Protein AF-G7I0Y0-F1 (afdb_monomer_lite)

Secondary structure (DSSP, 8-state):
------------PPP----PPP-TTS--HHHHHHHHHHHHHHHHHHHIIIIIEEE-TTS-EEE-HHHHHHH-TTS-HHHHHHHHHHHHS-TTTSSTTS-HHHHHHHHHHTTSTTT--HHHHHHHHHHHHTT-HHHHHHHHHHHHHHHHHTT-S-HHHHHHHHHHHHH-HHHHHHHHHHHHHHHHHH-

Sequence (187 aa):
MSLLSVILVLGIAPPATAKGEPNLSEITAEQAEVYELEEDIADGFETMFTKVVVPNENGVWEVDPEAAAEILPEMSMEELQSAADLLNAEEQSAAQTRSAGAYGRCVAESFLPGFINYSDAVRIGQRLRAKDWKGAANVLTQAWATAAAGNALEYGASQGLREFLKKNPAVFTARIVVYAASCALTT

Radius of gyration: 21.01 Å; chains: 1; bounding box: 42×71×60 Å

Structure (mmCIF, N/CA/C/O backbone):
data_AF-G7I0Y0-F1
#
_entry.id   AF-G7I0Y0-F1
#
loop_
_atom_site.group_PDB
_atom_site.id
_atom_site.type_symbol
_atom_site.label_atom_id
_atom_site.label_alt_id
_atom_site.label_comp_id
_atom_site.label_asym_id
_atom_site.label_entity_id
_atom_site.label_seq_id
_atom_site.pdbx_PDB_ins_code
_atom_site.Cartn_x
_atom_site.Cartn_y
_atom_site.Cartn_z
_atom_site.occupancy
_atom_site.B_iso_or_equiv
_atom_site.auth_seq_id
_atom_site.auth_comp_id
_atom_site.auth_asym_id
_atom_site.auth_atom_id
_atom_site.pdbx_PDB_model_num
ATOM 1 N N . MET A 1 1 ? 6.212 -60.061 -41.470 1.00 42.53 1 MET A N 1
ATOM 2 C CA . MET A 1 1 ? 6.482 -59.952 -40.022 1.00 42.53 1 MET A CA 1
ATOM 3 C C . MET A 1 1 ? 6.794 -58.501 -39.714 1.00 42.53 1 MET A C 1
ATOM 5 O O . MET A 1 1 ? 7.780 -58.007 -40.233 1.00 42.53 1 MET A O 1
ATOM 9 N N . SER A 1 2 ? 5.897 -57.828 -38.994 1.00 35.03 2 SER A N 1
ATOM 10 C CA . SER A 1 2 ? 6.189 -56.874 -37.912 1.00 35.03 2 SER A CA 1
ATOM 11 C C . SER A 1 2 ? 4.906 -56.120 -37.581 1.00 35.03 2 SER A C 1
ATOM 13 O O . SER A 1 2 ? 4.428 -55.295 -38.353 1.00 35.03 2 SER A O 1
ATOM 15 N N . LEU A 1 3 ? 4.340 -56.496 -36.437 1.00 37.19 3 LEU A N 1
ATOM 16 C CA . LEU A 1 3 ? 3.318 -55.765 -35.703 1.00 37.19 3 LEU A CA 1
ATOM 17 C C . LEU A 1 3 ? 3.960 -54.504 -35.123 1.00 37.19 3 LEU A C 1
ATOM 19 O O . LEU A 1 3 ? 4.979 -54.618 -34.448 1.00 37.19 3 LEU A O 1
ATOM 23 N N . LEU A 1 4 ? 3.344 -53.340 -35.312 1.00 35.59 4 LEU A N 1
ATOM 24 C CA . LEU A 1 4 ? 3.560 -52.197 -34.431 1.00 35.59 4 LEU A CA 1
ATOM 25 C C . LEU A 1 4 ? 2.202 -51.612 -34.054 1.00 35.59 4 LEU A C 1
ATOM 27 O O . LEU A 1 4 ? 1.457 -51.088 -34.879 1.00 35.59 4 LEU A O 1
ATOM 31 N N . SER A 1 5 ? 1.891 -51.819 -32.780 1.00 37.69 5 SER A N 1
ATOM 32 C CA . SER A 1 5 ? 0.699 -51.402 -32.068 1.00 37.69 5 SER A CA 1
ATOM 33 C C . SER A 1 5 ? 0.542 -49.884 -32.074 1.00 37.69 5 SER A C 1
ATOM 35 O O . SER A 1 5 ? 1.450 -49.151 -31.688 1.00 37.69 5 SER A O 1
ATOM 37 N N . VAL A 1 6 ? -0.648 -49.426 -32.450 1.00 35.81 6 VAL A N 1
ATOM 38 C CA . VAL A 1 6 ? -1.120 -48.058 -32.226 1.00 35.81 6 VAL A CA 1
ATOM 39 C C . VAL A 1 6 ? -1.560 -47.965 -30.765 1.00 35.81 6 VAL A C 1
ATOM 41 O O . VAL A 1 6 ? -2.583 -48.536 -30.390 1.00 35.81 6 VAL A O 1
ATOM 44 N N . ILE A 1 7 ? -0.779 -47.283 -29.924 1.00 42.09 7 ILE A N 1
ATOM 45 C CA . ILE A 1 7 ? -1.207 -46.911 -28.572 1.00 42.09 7 ILE A CA 1
ATOM 46 C C . ILE A 1 7 ? -1.928 -45.566 -28.665 1.00 42.09 7 ILE A C 1
ATOM 48 O O . ILE A 1 7 ? -1.332 -44.527 -28.939 1.00 42.09 7 ILE A O 1
ATOM 52 N N . LEU A 1 8 ? -3.236 -45.632 -28.442 1.00 34.47 8 LEU A N 1
ATOM 53 C CA . LEU A 1 8 ? -4.141 -44.519 -28.201 1.00 34.47 8 LEU A CA 1
ATOM 54 C C . LEU A 1 8 ? -3.778 -43.883 -26.846 1.00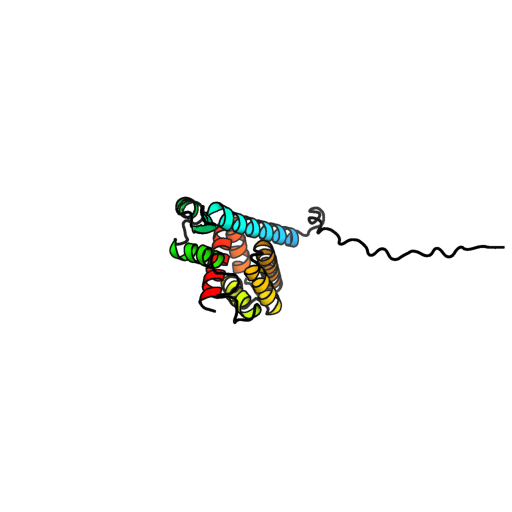 34.47 8 LEU A C 1
ATOM 56 O O . LEU A 1 8 ? -4.124 -44.429 -25.800 1.00 34.47 8 LEU A O 1
ATOM 60 N N . VAL A 1 9 ? -3.065 -42.753 -26.839 1.00 37.31 9 VAL A N 1
ATOM 61 C CA . VAL A 1 9 ? -2.886 -41.957 -25.614 1.00 37.31 9 VAL A CA 1
ATOM 62 C C . VAL A 1 9 ? -4.053 -40.981 -25.521 1.00 37.31 9 VAL A C 1
ATOM 64 O O . VAL A 1 9 ? -4.124 -39.984 -26.235 1.00 37.31 9 VAL A O 1
ATOM 67 N N . LEU A 1 10 ? -5.003 -41.341 -24.660 1.00 36.09 10 LEU A N 1
ATOM 68 C CA . LEU A 1 10 ? -6.083 -40.491 -24.178 1.00 36.09 10 LEU A CA 1
ATOM 69 C C . LEU A 1 10 ? -5.512 -39.175 -23.638 1.00 36.09 10 LEU A C 1
ATOM 71 O O . LEU A 1 10 ? -4.574 -39.174 -22.842 1.00 36.09 10 LEU A O 1
ATOM 75 N N . GLY A 1 11 ? -6.108 -38.064 -24.073 1.00 39.16 11 GLY A N 1
ATOM 76 C CA . GLY A 1 11 ? -5.818 -36.733 -23.566 1.00 39.16 11 GLY A CA 1
ATOM 77 C C . GLY A 1 11 ? -6.084 -36.650 -22.067 1.00 39.16 11 GLY A C 1
ATOM 78 O O . GLY A 1 11 ? -7.230 -36.677 -21.625 1.00 39.16 11 GLY A O 1
ATOM 79 N N . ILE A 1 12 ? -5.006 -36.512 -21.304 1.00 36.66 12 ILE A N 1
ATOM 80 C CA . ILE A 1 12 ? -5.022 -35.988 -19.945 1.00 36.66 12 ILE A CA 1
ATOM 81 C C . ILE A 1 12 ? -4.379 -34.611 -20.067 1.00 36.66 12 ILE A C 1
ATOM 83 O O . ILE A 1 12 ? -3.187 -34.498 -20.351 1.00 36.66 12 ILE A O 1
ATOM 87 N N . ALA A 1 13 ? -5.189 -33.561 -19.937 1.00 32.28 13 ALA A N 1
ATOM 88 C CA . ALA A 1 13 ? -4.673 -32.211 -19.770 1.00 32.28 13 ALA A CA 1
ATOM 89 C C . ALA A 1 13 ? -3.723 -32.211 -18.557 1.00 32.28 13 ALA A C 1
ATOM 91 O O . ALA A 1 13 ? -4.103 -32.758 -17.516 1.00 32.28 13 ALA A O 1
ATOM 92 N N . PRO A 1 14 ? -2.503 -31.654 -18.658 1.00 33.62 14 PRO A N 1
ATOM 93 C CA . PRO A 1 14 ? -1.642 -31.548 -17.493 1.00 33.62 14 PRO A CA 1
ATOM 94 C C . PRO A 1 14 ? -2.367 -30.720 -16.419 1.00 33.62 14 PRO A C 1
ATOM 96 O O . PRO A 1 14 ? -2.948 -29.679 -16.745 1.00 33.62 14 PRO A O 1
ATOM 99 N N . PRO A 1 15 ? -2.391 -31.183 -15.157 1.00 34.97 15 PRO A N 1
ATOM 100 C CA . PRO A 1 15 ? -2.994 -30.427 -14.074 1.00 34.97 15 PRO A CA 1
ATOM 101 C C . PRO A 1 15 ? -2.255 -29.098 -13.927 1.00 34.97 15 PRO A C 1
ATOM 103 O O . PRO A 1 15 ? -1.035 -29.038 -14.091 1.00 34.97 15 PRO A O 1
ATOM 106 N N . ALA A 1 16 ? -3.019 -28.045 -13.631 1.00 40.41 16 ALA A N 1
ATOM 107 C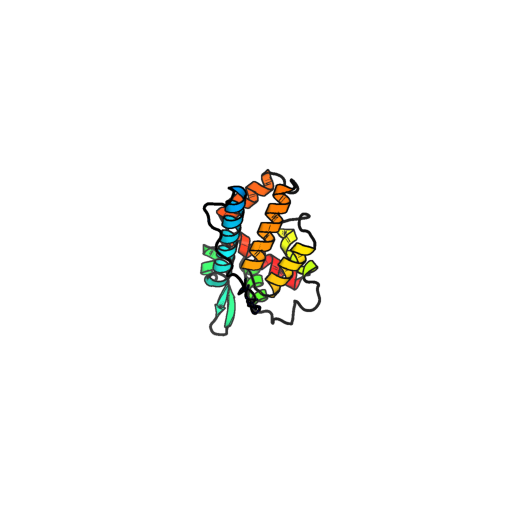 CA . ALA A 1 16 ? -2.515 -26.723 -13.303 1.00 40.41 16 ALA A CA 1
ATOM 108 C C . ALA A 1 16 ? -1.340 -26.852 -12.327 1.00 40.41 16 ALA A C 1
ATOM 110 O O . ALA A 1 16 ? -1.510 -27.278 -11.184 1.00 40.41 16 ALA A O 1
ATOM 111 N N . THR A 1 17 ? -0.138 -26.531 -12.801 1.00 37.69 17 THR A N 1
ATOM 112 C CA . THR A 1 17 ? 1.047 -26.455 -11.960 1.00 37.69 17 THR A CA 1
ATOM 113 C C . THR A 1 17 ? 0.780 -25.420 -10.881 1.00 37.69 17 THR A C 1
ATOM 115 O O . THR A 1 17 ? 0.593 -24.237 -11.178 1.00 37.69 17 THR A O 1
ATOM 118 N N . ALA A 1 18 ? 0.757 -25.889 -9.635 1.00 37.66 18 ALA A N 1
ATOM 119 C CA . ALA A 1 18 ? 1.015 -25.074 -8.466 1.00 37.66 18 ALA A CA 1
ATOM 120 C C . ALA A 1 18 ? 2.187 -24.136 -8.787 1.00 37.66 18 ALA A C 1
ATOM 122 O O . ALA A 1 18 ? 3.213 -24.592 -9.299 1.00 37.66 18 ALA A O 1
ATOM 123 N N . LYS A 1 19 ? 2.006 -22.832 -8.552 1.00 42.00 19 LYS A N 1
ATOM 124 C CA . LYS A 1 19 ? 3.101 -21.860 -8.559 1.00 42.00 19 LYS A CA 1
ATOM 125 C C . LYS A 1 19 ? 4.153 -22.380 -7.581 1.00 42.00 19 LYS A C 1
ATOM 127 O O . LYS A 1 19 ? 3.952 -22.285 -6.376 1.00 42.00 19 LYS A O 1
ATOM 132 N N . GLY A 1 20 ? 5.207 -22.994 -8.109 1.00 38.16 20 GLY A N 1
ATOM 133 C CA . GLY A 1 20 ? 6.379 -23.326 -7.323 1.00 38.16 20 GLY A CA 1
ATOM 134 C C . GLY A 1 20 ? 6.964 -22.025 -6.805 1.00 38.16 20 GLY A C 1
ATOM 135 O O . GLY A 1 20 ? 7.124 -21.075 -7.575 1.00 38.16 20 GLY A O 1
ATOM 136 N N . GLU A 1 21 ? 7.241 -21.980 -5.508 1.00 43.97 21 GLU A N 1
ATOM 137 C CA . GLU A 1 21 ? 8.191 -21.022 -4.960 1.00 43.97 21 GLU A CA 1
ATOM 138 C C . GLU A 1 21 ? 9.449 -21.056 -5.847 1.00 43.97 21 GLU A C 1
ATOM 140 O O . GLU A 1 21 ? 9.909 -22.147 -6.216 1.00 43.97 21 GLU A O 1
ATOM 145 N N . PRO A 1 22 ? 9.955 -19.896 -6.295 1.00 47.34 22 PRO A N 1
ATOM 146 C CA . PRO A 1 22 ? 11.122 -19.851 -7.156 1.00 47.34 22 PRO A CA 1
ATOM 147 C C . PRO A 1 22 ? 12.277 -20.575 -6.466 1.00 47.34 22 PRO A C 1
ATOM 149 O O . PRO A 1 22 ? 12.579 -20.346 -5.296 1.00 47.34 22 PRO A O 1
ATOM 152 N N . ASN A 1 23 ? 12.924 -21.479 -7.199 1.00 46.22 23 ASN A N 1
ATOM 153 C CA . ASN A 1 23 ? 14.111 -22.155 -6.708 1.00 46.22 23 ASN A CA 1
ATOM 154 C C . ASN A 1 23 ? 15.228 -21.109 -6.564 1.00 46.22 23 ASN A C 1
ATOM 156 O O . ASN A 1 23 ? 15.825 -20.691 -7.556 1.00 46.22 23 ASN A O 1
ATOM 160 N N . LEU A 1 24 ? 15.490 -20.685 -5.323 1.00 51.09 24 LEU A N 1
ATOM 161 C CA . LEU A 1 24 ? 16.443 -19.628 -4.956 1.00 51.09 24 LEU A CA 1
ATOM 162 C C . LEU A 1 24 ? 17.874 -19.839 -5.479 1.00 51.09 24 LEU A C 1
ATOM 164 O O . LEU A 1 24 ? 18.679 -18.914 -5.463 1.00 51.09 24 LEU A O 1
ATOM 168 N N . SER A 1 25 ? 18.190 -21.037 -5.973 1.00 50.91 25 SER A N 1
ATOM 169 C CA . SER A 1 25 ? 19.491 -21.380 -6.551 1.00 50.91 25 SER A CA 1
ATOM 170 C C . SER A 1 25 ? 19.697 -20.958 -8.016 1.00 50.91 25 SER A C 1
ATOM 172 O O . SER A 1 25 ? 20.826 -21.049 -8.495 1.00 50.91 25 SER A O 1
ATOM 174 N N . GLU A 1 26 ? 18.665 -20.470 -8.720 1.00 55.38 26 GLU A N 1
ATOM 175 C CA . GLU A 1 26 ? 18.756 -20.082 -10.146 1.00 55.38 26 GLU A CA 1
ATOM 176 C C . GLU A 1 26 ? 18.384 -18.618 -10.448 1.00 55.38 26 GLU A C 1
ATOM 178 O O . GLU A 1 26 ? 18.423 -18.200 -11.607 1.00 55.38 26 GLU A O 1
ATOM 183 N N . ILE A 1 27 ? 18.039 -17.816 -9.438 1.00 55.66 27 ILE A N 1
ATOM 184 C CA . ILE A 1 27 ? 17.640 -16.418 -9.642 1.00 55.66 27 ILE A CA 1
ATOM 185 C C . ILE A 1 27 ? 18.861 -15.501 -9.771 1.00 55.66 27 ILE A C 1
ATOM 187 O O . ILE A 1 27 ? 19.824 -15.607 -9.010 1.00 55.66 27 ILE A O 1
ATOM 191 N N . THR A 1 28 ? 18.828 -14.569 -10.728 1.00 68.19 28 THR A N 1
ATOM 192 C CA . THR A 1 28 ? 19.845 -13.508 -10.795 1.00 68.19 28 THR A CA 1
ATOM 193 C C . THR A 1 28 ? 19.741 -12.608 -9.560 1.00 68.19 28 THR A C 1
ATOM 195 O O . THR A 1 28 ? 18.674 -12.509 -8.956 1.00 68.19 28 THR A O 1
ATOM 198 N N . ALA A 1 29 ? 20.824 -11.913 -9.191 1.00 65.56 29 ALA A N 1
ATOM 199 C CA . ALA A 1 29 ? 20.800 -10.973 -8.064 1.00 65.56 29 ALA A CA 1
ATOM 200 C C . ALA A 1 29 ? 19.666 -9.939 -8.204 1.00 65.56 29 ALA A C 1
ATOM 202 O O . ALA A 1 29 ? 18.958 -9.662 -7.248 1.00 65.56 29 ALA A O 1
ATOM 203 N N . GLU A 1 30 ? 19.422 -9.453 -9.420 1.00 65.25 30 GLU A N 1
ATOM 204 C CA . GLU A 1 30 ? 18.340 -8.510 -9.723 1.00 65.25 30 GLU A CA 1
ATOM 205 C C . GLU A 1 30 ? 16.939 -9.125 -9.544 1.00 65.25 30 GLU A C 1
ATOM 207 O O . GLU A 1 30 ? 16.025 -8.466 -9.060 1.00 65.25 30 GLU A O 1
ATOM 212 N N . GLN A 1 31 ? 16.757 -10.407 -9.877 1.00 65.62 31 GLN A N 1
ATOM 213 C CA . GLN A 1 31 ? 15.485 -11.101 -9.664 1.00 65.62 31 GLN A CA 1
ATOM 214 C C . GLN A 1 31 ? 15.245 -11.418 -8.187 1.00 65.62 31 GLN A C 1
ATOM 216 O O . GLN A 1 31 ? 14.131 -11.230 -7.711 1.00 65.62 31 GLN A O 1
ATOM 221 N N . ALA A 1 32 ? 16.273 -11.868 -7.462 1.00 68.19 32 ALA A N 1
ATOM 222 C CA . ALA A 1 32 ? 16.194 -12.096 -6.020 1.00 68.19 32 ALA A CA 1
ATOM 223 C C . ALA A 1 32 ? 15.791 -10.813 -5.276 1.00 68.19 32 ALA A C 1
ATOM 225 O O . ALA A 1 32 ? 14.931 -10.847 -4.405 1.00 68.19 32 ALA A O 1
ATOM 226 N N . GLU A 1 33 ? 16.326 -9.667 -5.695 1.00 69.38 33 GLU A N 1
ATOM 227 C CA . GLU A 1 33 ? 15.974 -8.361 -5.133 1.00 69.38 33 GLU A CA 1
ATOM 228 C C . GLU A 1 33 ? 14.517 -7.957 -5.387 1.00 69.38 33 GLU A C 1
ATOM 230 O O . GLU A 1 33 ? 13.881 -7.370 -4.514 1.00 69.38 33 GLU A O 1
ATOM 235 N N . VAL A 1 34 ? 13.969 -8.269 -6.565 1.00 69.00 34 VAL A N 1
ATOM 236 C CA . VAL A 1 34 ? 12.545 -8.045 -6.866 1.00 69.00 34 VAL A CA 1
ATOM 237 C C . VAL A 1 34 ? 11.655 -8.941 -6.003 1.00 69.00 34 VAL A C 1
ATOM 239 O O . VAL A 1 34 ? 10.604 -8.485 -5.556 1.00 69.00 34 VAL A O 1
ATOM 242 N N . TYR A 1 35 ? 12.075 -10.182 -5.744 1.00 71.94 35 TYR A N 1
ATOM 243 C CA . TYR A 1 35 ? 11.354 -11.092 -4.852 1.00 71.94 35 TYR A CA 1
ATOM 244 C C . TYR A 1 35 ? 11.368 -10.612 -3.398 1.00 71.94 35 TYR A C 1
ATOM 246 O O . TYR A 1 35 ? 10.301 -10.541 -2.798 1.00 71.94 35 TYR A O 1
ATOM 254 N N . GLU A 1 36 ? 12.526 -10.210 -2.863 1.00 75.88 36 GLU A N 1
ATOM 255 C CA . GLU A 1 36 ? 12.623 -9.621 -1.515 1.00 75.88 36 GLU A CA 1
ATOM 256 C C . GLU A 1 36 ? 11.697 -8.406 -1.377 1.00 75.88 36 GLU A C 1
ATOM 258 O O . GLU A 1 36 ? 10.973 -8.272 -0.397 1.00 75.88 36 GLU A O 1
ATOM 263 N N . LEU A 1 37 ? 11.660 -7.544 -2.397 1.00 74.06 37 LEU A N 1
ATOM 264 C CA . LEU A 1 37 ? 10.815 -6.355 -2.378 1.00 74.06 37 LEU A CA 1
ATOM 265 C C . LEU A 1 37 ? 9.318 -6.686 -2.430 1.00 74.06 37 LEU A C 1
ATOM 267 O O . LEU A 1 37 ? 8.505 -5.988 -1.830 1.00 74.06 37 LEU A O 1
ATOM 271 N N . GLU A 1 38 ? 8.935 -7.729 -3.168 1.00 78.38 38 GLU A N 1
ATOM 272 C CA . GLU A 1 38 ? 7.559 -8.229 -3.171 1.00 78.38 38 GLU A CA 1
ATOM 273 C C . GLU A 1 38 ? 7.157 -8.772 -1.794 1.00 78.38 38 GLU A C 1
ATOM 275 O O . GLU A 1 38 ? 6.044 -8.487 -1.347 1.00 78.38 38 GLU A O 1
ATOM 280 N N . GLU A 1 39 ? 8.041 -9.519 -1.128 1.00 80.75 39 GLU A N 1
ATOM 281 C CA . GLU A 1 39 ? 7.804 -10.045 0.221 1.00 80.75 39 GLU A CA 1
ATOM 282 C C . GLU A 1 39 ? 7.692 -8.924 1.254 1.00 80.75 39 GLU A C 1
ATOM 284 O O . GLU A 1 39 ? 6.679 -8.857 1.944 1.00 80.75 39 GLU A O 1
ATOM 289 N N . ASP A 1 40 ? 8.630 -7.973 1.270 1.00 82.69 40 ASP A N 1
ATOM 290 C CA . ASP A 1 40 ? 8.599 -6.812 2.168 1.00 82.69 40 ASP A CA 1
ATOM 291 C C . ASP A 1 40 ? 7.267 -6.044 2.051 1.00 82.69 40 ASP A C 1
ATOM 293 O O . ASP A 1 40 ? 6.635 -5.675 3.044 1.00 82.69 40 ASP A O 1
ATOM 297 N N . ILE A 1 41 ? 6.791 -5.814 0.822 1.00 80.12 41 ILE A N 1
ATOM 298 C CA . ILE A 1 41 ? 5.516 -5.122 0.590 1.00 80.12 41 ILE A CA 1
ATOM 299 C C . ILE A 1 41 ? 4.331 -6.010 1.003 1.00 80.12 41 ILE A C 1
ATOM 301 O O . ILE A 1 41 ? 3.350 -5.507 1.551 1.00 80.12 41 ILE A O 1
ATOM 305 N N . ALA A 1 42 ? 4.378 -7.321 0.767 1.00 80.38 42 ALA A N 1
ATOM 306 C CA . ALA A 1 42 ? 3.318 -8.224 1.212 1.00 80.38 42 ALA A CA 1
ATOM 307 C C . ALA A 1 42 ? 3.202 -8.251 2.748 1.00 80.38 42 ALA A C 1
ATOM 309 O O . ALA A 1 42 ? 2.095 -8.102 3.271 1.00 80.38 42 ALA A O 1
ATOM 310 N N . ASP A 1 43 ? 4.329 -8.339 3.452 1.00 84.12 43 ASP A N 1
ATOM 311 C CA . ASP A 1 43 ? 4.410 -8.331 4.916 1.00 84.12 43 ASP A CA 1
ATOM 312 C C . ASP A 1 43 ? 3.935 -6.998 5.507 1.00 84.12 43 ASP A C 1
ATOM 314 O O . ASP A 1 43 ? 3.282 -6.954 6.556 1.00 84.12 43 ASP A O 1
ATOM 318 N N . GLY A 1 44 ? 4.214 -5.887 4.820 1.00 84.69 44 GLY A N 1
ATOM 319 C CA . GLY A 1 44 ? 3.688 -4.581 5.196 1.00 84.69 44 GLY A CA 1
ATOM 320 C C . GLY A 1 44 ? 2.159 -4.520 5.090 1.00 84.69 44 GLY A C 1
ATOM 321 O O . GLY A 1 44 ? 1.504 -4.052 6.022 1.00 84.69 44 GLY A O 1
ATOM 322 N N . PHE A 1 45 ? 1.570 -5.053 4.011 1.00 82.81 45 PHE A N 1
ATOM 323 C CA . PHE A 1 45 ? 0.111 -5.146 3.883 1.00 82.81 45 PHE A CA 1
ATOM 324 C C . PHE A 1 45 ? -0.506 -6.047 4.954 1.00 82.81 45 PHE A C 1
ATOM 326 O O . PHE A 1 45 ? -1.544 -5.699 5.516 1.00 82.81 45 PHE A O 1
ATOM 333 N N . GLU A 1 46 ? 0.125 -7.181 5.262 1.00 83.94 46 GLU A N 1
ATOM 334 C CA . GLU A 1 46 ? -0.311 -8.049 6.356 1.00 83.94 46 GLU A CA 1
ATOM 335 C C . GLU A 1 46 ? -0.274 -7.299 7.689 1.00 83.94 46 GLU A C 1
ATOM 337 O O . GLU A 1 46 ? -1.275 -7.255 8.398 1.00 83.94 46 GLU A O 1
ATOM 342 N N . THR A 1 47 ? 0.834 -6.628 8.001 1.00 87.19 47 THR A N 1
ATOM 343 C CA . THR A 1 47 ? 0.975 -5.812 9.214 1.00 87.19 47 THR A CA 1
ATOM 344 C C . THR A 1 47 ? -0.109 -4.733 9.295 1.00 87.19 47 THR A C 1
ATOM 346 O O . THR A 1 47 ? -0.766 -4.590 10.328 1.00 87.19 47 THR A O 1
ATOM 349 N N . MET A 1 48 ? -0.351 -4.016 8.196 1.00 84.69 48 MET A N 1
ATOM 350 C CA . MET A 1 48 ? -1.370 -2.973 8.116 1.00 84.69 48 MET A CA 1
ATOM 351 C C . MET A 1 48 ? -2.774 -3.519 8.410 1.00 84.69 48 MET A C 1
ATOM 353 O O . MET A 1 48 ? -3.498 -2.917 9.191 1.00 84.69 48 MET A O 1
ATOM 357 N N . PHE A 1 49 ? -3.156 -4.668 7.846 1.00 84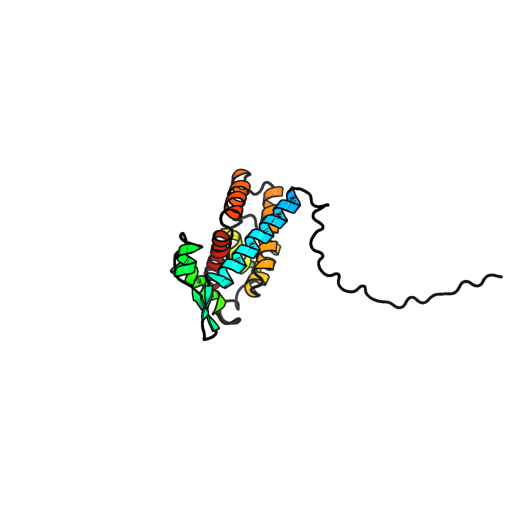.94 49 PHE A N 1
ATOM 358 C CA . PHE A 1 49 ? -4.521 -5.209 7.961 1.00 84.94 49 PHE A CA 1
ATOM 359 C C . PHE A 1 49 ? -4.723 -6.262 9.058 1.00 84.94 49 PHE A C 1
ATOM 361 O O . PHE A 1 49 ? -5.801 -6.844 9.164 1.00 84.94 49 PHE A O 1
ATOM 368 N N . THR A 1 50 ? -3.699 -6.549 9.859 1.00 85.38 50 THR A N 1
ATOM 369 C CA . THR A 1 50 ? -3.807 -7.467 11.007 1.00 85.38 50 THR A CA 1
ATOM 370 C C . THR A 1 50 ? -3.455 -6.820 12.335 1.00 85.38 50 THR A C 1
ATOM 372 O O . THR A 1 50 ? -3.856 -7.340 13.374 1.00 85.38 50 THR A O 1
ATOM 375 N N . LYS A 1 51 ? -2.713 -5.706 12.316 1.00 90.06 51 LYS A N 1
ATOM 376 C CA . LYS A 1 51 ? -2.285 -4.999 13.529 1.00 90.06 51 LYS A CA 1
ATOM 377 C C . LYS A 1 51 ? -2.780 -3.563 13.586 1.00 90.06 51 LYS A C 1
ATOM 379 O O . LYS A 1 51 ? -3.196 -3.131 14.647 1.00 90.06 51 LYS A O 1
ATOM 384 N N . VAL A 1 52 ? -2.721 -2.825 12.476 1.00 90.94 52 VAL A N 1
ATOM 385 C CA . VAL A 1 52 ? -3.054 -1.389 12.477 1.00 90.94 52 VAL A CA 1
ATOM 386 C C . VAL A 1 52 ? -4.533 -1.153 12.203 1.00 90.94 52 VAL A C 1
ATOM 388 O O . VAL A 1 52 ? -5.172 -0.387 12.908 1.00 90.94 52 VAL A O 1
ATOM 391 N N . VAL A 1 53 ? -5.083 -1.789 11.173 1.00 90.19 53 VAL A N 1
ATOM 392 C CA . VAL A 1 53 ? -6.496 -1.702 10.807 1.00 90.19 53 VAL A CA 1
ATOM 393 C C . VAL A 1 53 ? -7.105 -3.072 11.035 1.00 90.19 53 VAL A C 1
ATOM 395 O O . VAL A 1 53 ? -6.790 -4.016 10.312 1.00 90.19 53 VAL A O 1
ATOM 398 N N . VAL A 1 54 ? -7.947 -3.188 12.056 1.00 91.25 54 VAL A N 1
ATOM 399 C CA . VAL A 1 54 ? -8.454 -4.463 12.574 1.00 91.25 54 VAL A CA 1
ATOM 400 C C . VAL A 1 54 ? -9.982 -4.463 12.622 1.00 91.25 54 VAL A C 1
ATOM 402 O O . VAL A 1 54 ? -10.587 -3.411 12.826 1.00 91.25 54 VAL A O 1
ATOM 405 N N . PRO A 1 55 ? -10.650 -5.609 12.411 1.00 89.75 55 PRO A N 1
ATOM 406 C CA . PRO A 1 55 ? -12.093 -5.694 12.575 1.00 89.75 55 PRO A CA 1
ATOM 407 C C . PRO A 1 55 ? -12.459 -5.716 14.064 1.00 89.75 55 PRO A C 1
ATOM 409 O O . PRO A 1 55 ? -11.915 -6.506 14.835 1.00 89.75 55 PRO A O 1
ATOM 412 N N . ASN A 1 56 ? -13.428 -4.895 14.457 1.00 89.50 56 ASN A N 1
ATOM 413 C CA . ASN A 1 56 ? -14.023 -4.944 15.787 1.00 89.50 56 ASN A CA 1
ATOM 414 C C . ASN A 1 56 ? -15.040 -6.088 15.926 1.00 89.50 56 ASN A C 1
ATOM 416 O O . ASN A 1 56 ? -15.297 -6.846 14.988 1.00 89.50 56 ASN A O 1
ATOM 420 N N . GLU A 1 57 ? -15.664 -6.205 17.101 1.00 90.19 57 GLU A N 1
ATOM 421 C CA . GLU A 1 57 ? -16.620 -7.279 17.419 1.00 90.19 57 GLU A CA 1
ATOM 422 C C . GLU A 1 57 ? -17.835 -7.337 16.473 1.00 90.19 57 GLU A C 1
ATOM 424 O O . GLU A 1 57 ? -18.465 -8.385 16.336 1.00 90.19 57 GLU A O 1
ATOM 429 N N . ASN A 1 58 ? -18.148 -6.233 15.788 1.00 88.50 58 ASN A N 1
ATOM 430 C CA . ASN A 1 58 ? -19.240 -6.146 14.820 1.00 88.50 58 ASN A CA 1
ATOM 431 C C . ASN A 1 58 ? -18.782 -6.401 13.372 1.00 88.50 58 ASN A C 1
ATOM 433 O O . ASN A 1 58 ? -19.588 -6.286 12.449 1.00 88.50 58 ASN A O 1
ATOM 437 N N . GLY A 1 59 ? -17.504 -6.727 13.157 1.00 85.25 59 GLY A N 1
ATOM 438 C CA . GLY A 1 59 ? -16.914 -6.916 11.831 1.00 85.25 59 GLY A CA 1
ATOM 439 C C . GLY A 1 59 ? -16.651 -5.613 11.070 1.00 85.25 59 GLY A C 1
ATOM 440 O O . GLY A 1 59 ? -16.419 -5.662 9.863 1.00 85.25 59 GLY A O 1
ATOM 441 N N . VAL A 1 60 ? -16.695 -4.464 11.752 1.00 90.19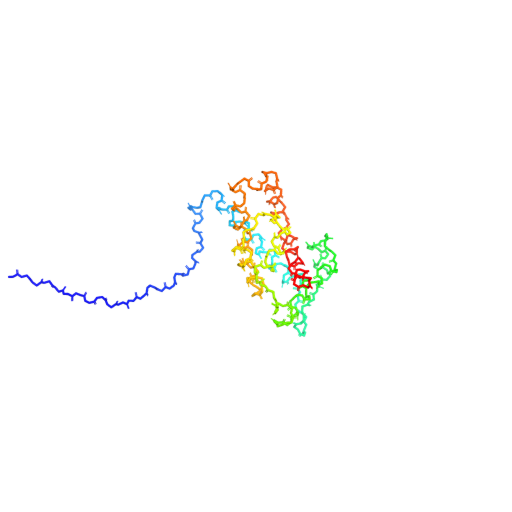 60 VAL A N 1
ATOM 442 C CA . VAL A 1 60 ? -16.339 -3.155 11.188 1.00 90.19 60 VAL A CA 1
ATOM 443 C C . VAL A 1 60 ? -14.849 -2.930 11.404 1.00 90.19 60 VAL A C 1
ATOM 445 O O . VAL A 1 60 ? -14.357 -3.089 12.515 1.00 90.19 60 VAL A O 1
ATOM 448 N N . TRP A 1 61 ? -14.132 -2.566 10.350 1.00 90.88 61 TRP A N 1
ATOM 449 C CA . TRP A 1 61 ? -12.710 -2.253 10.411 1.00 90.88 61 TRP A CA 1
ATOM 450 C C . TRP A 1 61 ? -12.482 -0.906 11.097 1.00 90.88 61 TRP A C 1
ATOM 452 O O . TRP A 1 61 ? -13.146 0.077 10.771 1.00 90.88 61 TRP A O 1
ATOM 462 N N . GLU A 1 62 ? -11.534 -0.848 12.022 1.00 94.25 62 GLU A N 1
ATOM 463 C CA . GLU A 1 62 ? -11.140 0.357 12.751 1.00 94.25 62 GLU A CA 1
ATOM 464 C C . GLU A 1 62 ? -9.619 0.421 12.899 1.00 94.25 62 GLU A C 1
ATOM 466 O O . GLU A 1 62 ? -8.929 -0.590 12.764 1.00 94.25 62 GLU A O 1
ATOM 471 N N . VAL A 1 63 ? -9.089 1.622 13.126 1.00 94.50 63 VAL A N 1
ATOM 472 C CA . VAL A 1 63 ? -7.657 1.810 13.377 1.00 94.50 63 VAL A CA 1
ATOM 473 C C . VAL A 1 63 ? -7.379 1.566 14.857 1.00 94.50 63 VAL A C 1
ATOM 475 O O . VAL A 1 63 ? -7.959 2.245 15.704 1.00 94.50 63 VAL A O 1
ATOM 478 N N . ASP A 1 64 ? -6.464 0.651 15.165 1.00 94.69 64 ASP A N 1
ATOM 479 C CA . ASP A 1 64 ? -5.903 0.488 16.503 1.00 94.69 64 ASP A CA 1
ATOM 480 C C . ASP A 1 64 ? -4.928 1.653 16.778 1.00 94.69 64 ASP A C 1
ATOM 482 O O . ASP A 1 64 ? -3.884 1.755 16.123 1.00 94.69 64 ASP A O 1
ATOM 486 N N . PRO A 1 65 ? -5.247 2.563 17.717 1.00 92.69 65 PRO A N 1
ATOM 487 C CA . PRO A 1 65 ? -4.439 3.751 17.964 1.00 92.69 65 PRO A CA 1
ATOM 488 C C . PRO A 1 65 ? -3.082 3.437 18.609 1.00 92.69 65 PRO A C 1
ATOM 490 O O . PRO A 1 65 ? -2.132 4.193 18.402 1.00 92.69 65 PRO A O 1
ATOM 493 N N . GLU A 1 66 ? -2.970 2.354 19.383 1.00 94.00 66 GLU A N 1
ATOM 494 C CA . GLU A 1 66 ? -1.708 1.960 20.016 1.00 94.00 66 GLU A CA 1
ATOM 495 C C . GLU A 1 66 ? -0.773 1.353 18.969 1.00 94.00 66 GLU A C 1
ATOM 497 O O . GLU A 1 66 ? 0.371 1.793 18.830 1.00 94.00 66 GLU A O 1
ATOM 502 N N . ALA A 1 67 ? -1.287 0.424 18.158 1.00 92.25 67 ALA A N 1
ATOM 503 C CA . ALA A 1 67 ? -0.519 -0.178 17.073 1.00 92.25 67 ALA A CA 1
ATOM 504 C C . ALA A 1 67 ? -0.131 0.852 15.999 1.00 92.25 67 ALA A C 1
ATOM 506 O O . ALA A 1 67 ? 0.992 0.820 15.496 1.00 92.25 67 ALA A O 1
ATOM 507 N N . ALA A 1 68 ? -1.020 1.794 15.665 1.00 91.94 68 ALA A N 1
ATOM 508 C CA . ALA A 1 68 ? -0.718 2.889 14.745 1.00 91.94 68 ALA A CA 1
ATOM 509 C C . ALA A 1 68 ? 0.436 3.767 15.253 1.00 91.94 68 ALA A C 1
ATOM 511 O O . ALA A 1 68 ? 1.348 4.077 14.489 1.00 91.94 68 ALA A O 1
ATOM 512 N N . ALA A 1 69 ? 0.433 4.126 16.540 1.00 92.38 69 ALA A N 1
ATOM 513 C CA . ALA A 1 69 ? 1.487 4.943 17.136 1.00 92.38 69 ALA A CA 1
ATOM 514 C C . ALA A 1 69 ? 2.844 4.219 17.212 1.00 92.38 69 ALA A C 1
ATOM 516 O O . ALA A 1 69 ? 3.885 4.872 17.145 1.00 92.38 69 ALA A O 1
ATOM 517 N N . GLU A 1 70 ? 2.845 2.892 17.360 1.00 91.94 70 GLU A N 1
ATOM 518 C CA . GLU A 1 70 ? 4.068 2.084 17.401 1.00 91.94 70 GLU A CA 1
ATOM 519 C C . GLU A 1 70 ? 4.632 1.797 16.000 1.00 91.94 70 GLU A C 1
ATOM 521 O O . GLU A 1 70 ? 5.834 1.936 15.773 1.00 91.94 70 GLU A O 1
ATOM 526 N N . ILE A 1 71 ? 3.773 1.388 15.063 1.00 89.25 71 ILE A N 1
ATOM 527 C CA . ILE A 1 71 ? 4.178 0.843 13.759 1.00 89.25 71 ILE A CA 1
ATOM 528 C C . ILE A 1 71 ? 4.277 1.939 12.691 1.00 89.25 71 ILE A C 1
ATOM 530 O O . ILE A 1 71 ? 5.126 1.843 11.805 1.00 89.25 71 ILE A O 1
ATOM 534 N N . LEU A 1 72 ? 3.419 2.962 12.759 1.00 89.62 72 LEU A N 1
ATOM 535 C CA . LEU A 1 72 ? 3.280 4.024 11.754 1.00 89.62 72 LEU A CA 1
ATOM 536 C C . LEU A 1 72 ? 3.299 5.428 12.396 1.00 89.62 72 LEU A C 1
ATOM 538 O O . LEU A 1 72 ? 2.384 6.225 12.162 1.00 89.62 72 LEU A O 1
ATOM 542 N N . PRO A 1 73 ? 4.316 5.768 13.212 1.00 88.25 73 PRO A N 1
ATOM 543 C CA . PRO A 1 73 ? 4.325 7.003 14.002 1.00 88.25 73 PRO A CA 1
ATOM 544 C C . PRO A 1 73 ? 4.295 8.286 13.155 1.00 88.25 73 PRO A C 1
ATOM 546 O O . PRO A 1 73 ? 3.950 9.356 13.655 1.00 88.25 73 PRO A O 1
ATOM 549 N N . GLU A 1 74 ? 4.681 8.209 11.881 1.00 86.75 74 GLU A N 1
ATOM 550 C CA . GLU A 1 74 ? 4.658 9.326 10.934 1.00 86.75 74 GLU A CA 1
ATOM 551 C C . GLU A 1 74 ? 3.338 9.506 10.170 1.00 86.75 74 GLU A C 1
ATOM 553 O O . GLU A 1 74 ? 3.238 10.449 9.383 1.00 86.75 74 GLU A O 1
ATOM 558 N N . MET A 1 75 ? 2.344 8.635 10.371 1.00 87.00 75 MET A N 1
ATOM 559 C CA . MET A 1 75 ? 1.028 8.749 9.738 1.00 87.00 75 MET A CA 1
ATOM 560 C C . MET A 1 75 ? -0.012 9.270 10.726 1.00 87.00 75 MET A C 1
ATOM 562 O O . MET A 1 75 ? -0.054 8.877 11.890 1.00 87.00 75 MET A O 1
ATOM 566 N N . SER A 1 76 ? -0.878 10.169 10.263 1.00 90.56 76 SER A N 1
ATOM 567 C CA . SER A 1 76 ? -1.966 10.670 11.098 1.00 90.56 76 SER A CA 1
ATOM 568 C C . SER A 1 76 ? -3.092 9.640 11.228 1.00 90.56 76 SER A C 1
ATOM 570 O O . SER A 1 76 ? -3.369 8.865 10.311 1.00 90.56 76 SER A O 1
ATOM 572 N N . MET A 1 77 ? -3.807 9.677 12.356 1.00 90.31 77 MET A N 1
ATOM 573 C CA . MET A 1 77 ? -4.994 8.837 12.555 1.00 90.31 77 MET A CA 1
ATOM 574 C C . MET A 1 77 ? -6.067 9.085 11.490 1.00 90.31 77 MET A C 1
ATOM 576 O O . MET A 1 77 ? -6.767 8.157 11.111 1.00 90.31 77 MET A O 1
ATOM 580 N N . GLU A 1 78 ? -6.184 10.316 10.986 1.00 88.62 78 GLU A N 1
ATOM 581 C CA . GLU A 1 78 ? -7.118 10.662 9.909 1.00 88.62 78 GLU A CA 1
ATOM 582 C C . GLU A 1 78 ? -6.749 9.959 8.594 1.00 88.62 78 GLU A C 1
ATOM 584 O O . GLU A 1 78 ? -7.610 9.370 7.941 1.00 88.62 78 GLU A O 1
ATOM 589 N N . GLU A 1 79 ? -5.462 9.947 8.234 1.00 87.12 79 GLU A N 1
ATOM 590 C CA . GLU A 1 79 ? -4.977 9.200 7.072 1.00 87.12 79 GLU A CA 1
ATOM 591 C C . GLU A 1 79 ? -5.255 7.705 7.230 1.00 87.12 79 GLU A C 1
ATOM 593 O O . GLU A 1 79 ? -5.818 7.089 6.328 1.00 87.12 79 GLU A O 1
ATOM 598 N N . LEU A 1 80 ? -4.931 7.120 8.383 1.00 89.69 80 LEU A N 1
ATOM 599 C CA . LEU A 1 80 ? -5.159 5.696 8.639 1.00 89.69 80 LEU A CA 1
ATOM 600 C C . LEU A 1 80 ? -6.651 5.343 8.682 1.00 89.69 80 LEU A C 1
ATOM 602 O O . LEU A 1 80 ? -7.037 4.269 8.222 1.00 89.69 80 LEU A O 1
ATOM 606 N N . GLN A 1 81 ? -7.509 6.249 9.151 1.00 90.44 81 GLN A N 1
ATOM 607 C CA . GLN A 1 81 ? -8.954 6.032 9.166 1.00 90.44 81 GLN A CA 1
ATOM 608 C C . GLN A 1 81 ? -9.509 5.861 7.750 1.00 90.44 81 GLN A C 1
ATOM 610 O O . GLN A 1 81 ? -10.374 5.016 7.534 1.00 90.44 81 GLN A O 1
ATOM 615 N N . SER A 1 82 ? -8.946 6.556 6.755 1.00 85.19 82 SER A N 1
ATOM 616 C CA . SER A 1 82 ? -9.348 6.362 5.357 1.00 85.19 82 SER A CA 1
ATOM 617 C C . SER A 1 82 ? -9.129 4.920 4.868 1.00 85.19 82 SER A C 1
ATOM 619 O O . SER A 1 82 ? -9.914 4.411 4.066 1.00 85.19 82 SER A O 1
ATOM 621 N N . ALA A 1 83 ? -8.113 4.218 5.387 1.00 84.69 83 ALA A N 1
ATOM 622 C CA . ALA A 1 83 ? -7.882 2.806 5.091 1.00 84.69 83 ALA A CA 1
ATOM 623 C C . ALA A 1 83 ? -8.985 1.909 5.674 1.00 84.69 83 ALA A C 1
ATOM 625 O O . ALA A 1 83 ? -9.473 1.009 4.988 1.00 84.69 83 ALA A O 1
ATOM 626 N N . ALA A 1 84 ? -9.407 2.171 6.913 1.00 87.56 84 ALA A N 1
ATOM 627 C CA . ALA A 1 84 ? -10.528 1.474 7.539 1.00 87.56 84 ALA A CA 1
ATOM 628 C C . ALA A 1 84 ? -11.843 1.742 6.783 1.00 87.56 84 ALA A C 1
ATOM 630 O O . ALA A 1 84 ? -12.586 0.811 6.469 1.00 87.56 84 ALA A O 1
ATOM 631 N N . ASP A 1 85 ? -12.086 2.995 6.394 1.00 85.50 85 ASP A N 1
ATOM 632 C CA . ASP A 1 85 ? -13.262 3.398 5.621 1.00 85.50 85 ASP A CA 1
ATOM 633 C C . ASP A 1 85 ? -13.314 2.699 4.255 1.00 85.50 85 ASP A C 1
ATOM 635 O O . ASP A 1 85 ? -14.375 2.235 3.838 1.00 85.50 85 ASP A O 1
ATOM 639 N N . LEU A 1 86 ? -12.170 2.545 3.576 1.00 81.00 86 LEU A N 1
ATOM 640 C CA . LEU A 1 86 ? -12.069 1.788 2.324 1.00 81.00 86 LEU A CA 1
ATOM 641 C C . LEU A 1 86 ? -12.465 0.314 2.499 1.00 81.00 86 LEU A C 1
ATOM 643 O O . LEU A 1 86 ? -13.089 -0.266 1.611 1.00 81.00 86 LEU A O 1
ATOM 647 N N . LEU A 1 87 ? -12.096 -0.312 3.618 1.00 81.44 87 LEU A N 1
ATOM 648 C CA . LEU A 1 87 ? -12.446 -1.709 3.890 1.00 81.44 87 LEU A CA 1
ATOM 649 C C . LEU A 1 87 ? -13.920 -1.885 4.250 1.00 81.44 87 LEU A C 1
ATOM 651 O O . LEU A 1 87 ? -14.502 -2.907 3.870 1.00 81.44 87 LEU A O 1
ATOM 655 N N . ASN A 1 88 ? -14.483 -0.901 4.954 1.00 84.75 88 ASN A N 1
ATOM 656 C CA . ASN A 1 88 ? -15.882 -0.840 5.371 1.00 84.75 88 ASN A CA 1
ATOM 657 C C . ASN A 1 88 ? -16.834 -0.410 4.256 1.00 84.75 88 ASN A C 1
ATOM 659 O O . ASN A 1 88 ? -18.031 -0.684 4.340 1.00 84.75 88 ASN A O 1
ATOM 663 N N . ALA A 1 89 ? -16.330 0.264 3.223 1.00 75.19 89 ALA A N 1
ATOM 664 C CA . ALA A 1 89 ? -17.120 0.587 2.051 1.00 75.19 89 ALA A CA 1
ATOM 665 C C . ALA A 1 89 ? -17.681 -0.712 1.452 1.00 75.19 89 ALA A C 1
ATOM 667 O O . ALA A 1 89 ? -16.933 -1.645 1.140 1.00 75.19 89 ALA A O 1
ATOM 668 N N . GLU A 1 90 ? -19.008 -0.780 1.302 1.00 65.12 90 GLU A N 1
ATOM 669 C CA . GLU A 1 90 ? -19.654 -1.888 0.601 1.00 65.12 90 GLU A CA 1
ATOM 670 C C . GLU A 1 90 ? -18.985 -2.077 -0.769 1.00 65.12 90 GLU A C 1
ATOM 672 O O . GLU A 1 90 ? -18.667 -1.093 -1.446 1.00 65.12 90 GLU A O 1
ATOM 677 N N . GLU A 1 91 ? -18.841 -3.334 -1.219 1.00 54.03 91 GLU A N 1
ATOM 678 C CA . GLU A 1 91 ? -18.281 -3.701 -2.538 1.00 54.03 91 GLU A CA 1
ATOM 679 C C . GLU A 1 91 ? -18.909 -2.921 -3.715 1.00 54.03 91 GLU A C 1
ATOM 681 O O . GLU A 1 91 ? -18.387 -2.933 -4.832 1.00 54.03 91 GLU A O 1
ATOM 686 N N . GLN A 1 92 ? -20.036 -2.241 -3.486 1.00 44.56 92 GLN A N 1
ATOM 687 C CA . GLN A 1 92 ? -20.862 -1.623 -4.505 1.00 44.56 92 GLN A CA 1
ATOM 688 C C . GLN A 1 92 ? -20.912 -0.086 -4.512 1.00 44.56 92 GLN A C 1
ATOM 690 O O . GLN A 1 92 ? -21.342 0.446 -5.531 1.00 44.56 92 GLN A O 1
ATOM 695 N N . SER A 1 93 ? -20.461 0.668 -3.498 1.00 45.91 93 SER A N 1
ATOM 696 C CA . SER A 1 93 ? -20.847 2.099 -3.426 1.00 45.91 93 SER A CA 1
ATOM 697 C C . SER A 1 93 ? -19.787 3.162 -3.767 1.00 45.91 93 SER A C 1
ATOM 699 O O . SER A 1 93 ? -20.171 4.305 -4.001 1.00 45.91 93 SER A O 1
ATOM 701 N N . ALA A 1 94 ? -18.499 2.830 -3.940 1.00 43.25 94 ALA A N 1
ATOM 702 C CA . ALA A 1 94 ? -17.491 3.800 -4.431 1.00 43.25 94 ALA A CA 1
ATOM 703 C C . ALA A 1 94 ? -16.713 3.338 -5.681 1.00 43.25 94 ALA A C 1
ATOM 705 O O . ALA A 1 94 ? -16.277 4.149 -6.497 1.00 43.25 94 ALA A O 1
ATOM 706 N N . ALA A 1 95 ? -16.606 2.024 -5.911 1.00 46.72 95 ALA A N 1
ATOM 707 C CA . ALA A 1 95 ? -15.891 1.454 -7.059 1.00 46.72 95 ALA A CA 1
ATOM 708 C C . ALA A 1 95 ? -16.713 1.404 -8.371 1.00 46.72 95 ALA A C 1
ATOM 710 O O . ALA A 1 95 ? -16.177 1.012 -9.414 1.00 46.72 95 ALA A O 1
ATOM 711 N N . GLN A 1 96 ? -18.000 1.784 -8.346 1.00 48.19 96 GLN A N 1
ATOM 712 C CA . GLN A 1 96 ? -18.971 1.457 -9.403 1.00 48.19 96 GLN A CA 1
ATOM 713 C C . GLN A 1 96 ? -19.077 2.408 -10.610 1.00 48.19 96 GLN A C 1
ATOM 715 O O . GLN A 1 96 ? -19.891 2.146 -11.490 1.00 48.19 96 GLN A O 1
ATOM 720 N N . THR A 1 97 ? -18.242 3.436 -10.774 1.00 48.97 97 THR A N 1
ATOM 721 C CA . THR A 1 97 ? -18.366 4.311 -11.971 1.00 48.97 97 THR A CA 1
ATOM 722 C C . THR A 1 97 ? -17.093 4.543 -12.764 1.00 48.97 97 THR A C 1
ATOM 724 O O . THR A 1 97 ? -17.117 5.294 -13.738 1.00 48.97 97 THR A O 1
ATOM 727 N N . ARG A 1 98 ? -15.966 3.920 -12.396 1.00 59.62 98 ARG A N 1
ATOM 728 C CA . ARG A 1 98 ? -14.662 4.353 -12.924 1.00 59.62 98 ARG A CA 1
ATOM 729 C C . ARG A 1 98 ? -13.820 3.178 -13.403 1.00 59.62 98 ARG A C 1
ATOM 731 O O . ARG A 1 98 ? -13.865 2.089 -12.828 1.00 59.62 98 ARG A O 1
ATOM 738 N N . SER A 1 99 ? -13.091 3.355 -14.508 1.00 76.75 99 SER A N 1
ATOM 739 C CA . SER A 1 99 ? -12.303 2.259 -15.090 1.00 76.75 99 SER A CA 1
ATOM 740 C C . SER A 1 99 ? -11.230 1.798 -14.096 1.00 76.75 99 SER A C 1
ATOM 742 O O . SER A 1 99 ? -10.600 2.629 -13.443 1.00 76.75 99 SER A O 1
ATOM 744 N N . ALA A 1 100 ? -11.007 0.484 -13.975 1.00 78.31 100 ALA A N 1
ATOM 745 C CA . ALA A 1 100 ? -9.952 -0.054 -13.108 1.00 78.31 100 ALA A CA 1
ATOM 746 C C . ALA A 1 100 ? -8.575 0.555 -13.433 1.00 78.31 100 ALA A C 1
ATOM 748 O O . ALA A 1 100 ? -7.773 0.765 -12.533 1.00 78.31 100 ALA A O 1
ATOM 749 N N . GLY A 1 101 ? -8.345 0.921 -14.699 1.00 82.12 101 GLY A N 1
ATOM 750 C CA . GLY A 1 101 ? -7.143 1.633 -15.129 1.00 82.12 101 GLY A CA 1
ATOM 751 C C . GLY A 1 101 ? -7.010 3.038 -14.547 1.00 82.12 101 GLY A C 1
ATOM 752 O O . GLY A 1 101 ? -5.921 3.401 -14.130 1.00 82.12 101 GLY A O 1
ATOM 753 N N . ALA A 1 102 ? -8.090 3.822 -14.469 1.00 82.56 102 ALA A N 1
ATOM 754 C CA . ALA A 1 102 ? -8.043 5.154 -13.854 1.00 82.56 102 ALA A CA 1
ATOM 755 C C . ALA A 1 102 ? -7.765 5.066 -12.346 1.00 82.56 102 ALA A C 1
ATOM 757 O O . ALA A 1 102 ? -6.912 5.785 -11.834 1.00 82.56 102 ALA A O 1
ATOM 758 N N . TYR A 1 103 ? -8.428 4.127 -11.666 1.00 82.38 103 TYR A N 1
ATOM 759 C CA . TYR A 1 103 ? -8.216 3.883 -10.242 1.00 82.38 103 TYR A CA 1
ATOM 760 C C . TYR A 1 103 ? -6.782 3.425 -9.947 1.00 82.38 103 TYR A C 1
ATOM 762 O O . TYR A 1 103 ? -6.080 4.058 -9.166 1.00 82.38 103 TYR A O 1
ATOM 770 N N . GLY A 1 104 ? -6.308 2.374 -10.621 1.00 83.69 104 GLY A N 1
ATOM 771 C CA . GLY A 1 104 ? -4.953 1.880 -10.397 1.00 83.69 104 GLY A CA 1
ATOM 772 C C . GLY A 1 104 ? -3.870 2.852 -10.862 1.00 83.69 104 GLY A C 1
ATOM 773 O O . GLY A 1 104 ? -2.793 2.859 -10.279 1.00 83.69 104 GLY A O 1
ATOM 774 N N . ARG A 1 105 ? -4.151 3.724 -11.840 1.00 86.94 105 ARG A N 1
ATOM 775 C CA . ARG A 1 105 ? -3.245 4.818 -12.212 1.00 86.94 105 ARG A CA 1
ATOM 776 C C . ARG A 1 105 ? -3.143 5.868 -11.109 1.00 86.94 105 ARG A C 1
ATOM 778 O O . ARG A 1 105 ? -2.026 6.241 -10.788 1.00 86.94 105 ARG A O 1
ATOM 785 N N . CYS A 1 106 ? -4.261 6.300 -10.520 1.00 85.69 106 CYS A N 1
ATOM 786 C CA . CYS A 1 106 ? -4.245 7.237 -9.390 1.00 85.69 106 CYS A CA 1
ATOM 787 C C . CYS A 1 106 ? -3.380 6.702 -8.243 1.00 85.69 106 CYS A C 1
ATOM 789 O O . CYS A 1 106 ? -2.496 7.402 -7.760 1.00 85.69 106 CYS A O 1
ATOM 791 N N . VAL A 1 107 ? -3.571 5.428 -7.879 1.00 83.56 107 VAL A N 1
ATOM 792 C CA . VAL A 1 107 ? -2.781 4.797 -6.814 1.00 83.56 107 VAL A CA 1
ATOM 793 C C . VAL A 1 107 ? -1.323 4.652 -7.219 1.00 83.56 107 VAL A C 1
ATOM 795 O O . VAL A 1 107 ? -0.439 4.945 -6.434 1.00 83.56 107 VAL A O 1
ATOM 798 N N . ALA A 1 108 ? -1.031 4.212 -8.440 1.00 83.31 108 ALA A N 1
ATOM 799 C CA . ALA A 1 108 ? 0.348 4.009 -8.854 1.00 83.31 108 ALA A CA 1
ATOM 800 C C . ALA A 1 108 ? 1.122 5.314 -9.072 1.00 83.31 108 ALA A C 1
ATOM 802 O O . ALA A 1 108 ? 2.333 5.316 -8.888 1.00 83.31 108 ALA A O 1
ATOM 803 N N . GLU A 1 109 ? 0.474 6.422 -9.443 1.00 81.81 109 GLU A N 1
ATOM 804 C CA . GLU A 1 109 ? 1.149 7.707 -9.664 1.00 81.81 109 GLU A CA 1
ATOM 805 C C . GLU A 1 109 ? 1.741 8.304 -8.381 1.00 81.81 109 GLU A C 1
ATOM 807 O O . GLU A 1 109 ? 2.732 9.028 -8.473 1.00 81.81 109 GLU A O 1
ATOM 812 N N . SER A 1 110 ? 1.239 7.950 -7.191 1.00 75.25 110 SER A N 1
ATOM 813 C CA . SER A 1 110 ? 1.894 8.333 -5.931 1.00 75.25 110 SER A CA 1
ATOM 814 C C . SER A 1 110 ? 3.213 7.589 -5.679 1.00 75.25 110 SER A C 1
ATOM 816 O O . SER A 1 110 ? 3.986 8.004 -4.818 1.00 75.25 110 SER A O 1
ATOM 818 N N . PHE A 1 111 ? 3.493 6.514 -6.427 1.00 73.81 111 PHE A N 1
ATOM 819 C CA . PHE A 1 111 ? 4.688 5.670 -6.266 1.00 73.81 111 PHE A CA 1
ATOM 820 C C . PHE A 1 111 ? 5.620 5.696 -7.484 1.00 73.81 111 PHE A C 1
ATOM 822 O O . PHE A 1 111 ? 6.839 5.687 -7.343 1.00 73.81 111 PHE A O 1
ATOM 829 N N . LEU A 1 112 ? 5.045 5.730 -8.684 1.00 74.81 112 LEU A N 1
ATOM 830 C CA . LEU A 1 112 ? 5.710 5.668 -9.985 1.00 74.81 112 LEU A CA 1
ATOM 831 C C . LEU A 1 112 ? 5.192 6.798 -10.894 1.00 74.81 112 LEU A C 1
ATOM 833 O O . LEU A 1 112 ? 4.578 6.525 -11.936 1.00 74.81 112 LEU A O 1
ATOM 837 N N . PRO A 1 113 ? 5.399 8.074 -10.516 1.00 72.12 113 PRO A N 1
ATOM 838 C CA . PRO A 1 113 ? 4.831 9.209 -11.234 1.00 72.12 113 PRO A CA 1
ATOM 839 C C . PRO A 1 113 ? 5.321 9.236 -12.685 1.00 72.12 113 PRO A C 1
ATOM 841 O O . PRO A 1 113 ? 6.510 9.376 -12.948 1.00 72.12 113 PRO A O 1
ATOM 844 N N . GLY A 1 114 ? 4.396 9.096 -13.638 1.00 71.88 114 GLY A N 1
ATOM 845 C CA . GLY A 1 114 ? 4.698 9.140 -15.074 1.00 71.88 114 GLY A CA 1
ATOM 846 C C . GLY A 1 114 ? 5.333 7.875 -15.664 1.00 71.88 114 GLY A C 1
ATOM 847 O O . GLY A 1 114 ? 5.583 7.845 -16.868 1.00 71.88 114 GLY A O 1
ATOM 848 N N . PHE A 1 115 ? 5.548 6.825 -14.864 1.00 74.75 115 PHE A N 1
ATOM 849 C CA . PHE A 1 115 ? 6.239 5.605 -15.306 1.00 74.75 115 PHE A CA 1
ATOM 850 C C . PHE A 1 115 ? 5.342 4.376 -15.411 1.00 74.75 115 PHE A C 1
ATOM 852 O O . PHE A 1 115 ? 5.763 3.356 -15.958 1.00 74.75 115 PHE A O 1
ATOM 859 N N . ILE A 1 116 ? 4.096 4.460 -14.937 1.00 82.62 116 ILE A N 1
ATOM 860 C CA . ILE A 1 116 ? 3.164 3.347 -15.062 1.00 82.62 116 ILE A CA 1
ATOM 861 C C . ILE A 1 116 ? 2.458 3.332 -16.421 1.00 82.62 116 ILE A C 1
ATOM 863 O O . ILE A 1 116 ? 1.836 4.306 -16.848 1.00 82.62 116 ILE A O 1
ATOM 867 N N . ASN A 1 117 ? 2.520 2.190 -17.104 1.00 85.62 117 ASN A N 1
ATOM 868 C CA . ASN A 1 117 ? 1.742 1.975 -18.317 1.00 85.62 117 ASN A CA 1
ATOM 869 C C . ASN A 1 117 ? 0.271 1.653 -17.983 1.00 85.62 117 ASN A C 1
ATOM 871 O O . ASN A 1 117 ? -0.076 1.224 -16.883 1.00 85.62 117 ASN A O 1
ATOM 875 N N . TYR A 1 118 ? -0.616 1.831 -18.964 1.00 85.12 118 TYR A N 1
ATOM 876 C CA . TYR A 1 118 ? -2.052 1.627 -18.756 1.00 85.12 118 TYR A CA 1
ATOM 877 C C . TYR A 1 118 ? -2.418 0.181 -18.374 1.00 85.12 118 TYR A C 1
ATOM 879 O O . TYR A 1 118 ? -3.335 -0.027 -17.583 1.00 85.12 118 TYR A O 1
ATOM 887 N N . SER A 1 119 ? -1.710 -0.818 -18.909 1.00 87.25 119 SER A N 1
ATOM 888 C CA . SER A 1 119 ? -1.985 -2.233 -18.626 1.00 87.25 119 SER A CA 1
ATOM 889 C C . SER A 1 119 ? -1.722 -2.574 -17.158 1.00 87.25 119 SER A C 1
ATOM 891 O O . SER A 1 119 ? -2.564 -3.187 -16.502 1.00 87.25 119 SER A O 1
ATOM 893 N N . ASP A 1 120 ? -0.588 -2.135 -16.615 1.00 87.62 120 ASP A N 1
ATOM 894 C CA . ASP A 1 120 ? -0.246 -2.356 -15.211 1.00 87.62 120 ASP A CA 1
ATOM 895 C C . ASP A 1 120 ? -1.148 -1.549 -14.282 1.00 87.62 120 ASP A C 1
ATOM 897 O O . ASP A 1 120 ? -1.614 -2.085 -13.279 1.00 87.62 120 ASP A O 1
ATOM 901 N N . ALA A 1 121 ? -1.522 -0.323 -14.664 1.00 86.88 121 ALA A N 1
ATOM 902 C CA . ALA A 1 121 ? -2.527 0.446 -13.936 1.00 86.88 121 ALA A CA 1
ATOM 903 C C . ALA A 1 121 ? -3.873 -0.301 -13.843 1.00 86.88 121 ALA A C 1
ATOM 905 O O . ALA A 1 121 ? -4.469 -0.376 -12.770 1.00 86.88 121 ALA A O 1
ATOM 906 N N . VAL A 1 122 ? -4.349 -0.919 -14.932 1.00 87.44 122 VAL A N 1
ATOM 907 C CA . VAL A 1 122 ? -5.571 -1.745 -14.903 1.00 87.44 122 VAL A CA 1
ATOM 908 C C . VAL A 1 122 ? -5.411 -2.940 -13.962 1.00 87.44 122 VAL A C 1
ATOM 910 O O . VAL A 1 122 ? -6.306 -3.193 -13.154 1.00 87.44 122 VAL A O 1
ATOM 913 N N . ARG A 1 123 ? -4.282 -3.658 -14.037 1.00 89.38 123 ARG A N 1
ATOM 914 C CA . ARG A 1 123 ? -4.004 -4.829 -13.187 1.00 89.38 123 ARG A CA 1
ATOM 915 C C . ARG A 1 123 ? -3.968 -4.456 -11.704 1.00 89.38 123 ARG A C 1
ATOM 917 O O . ARG A 1 123 ? -4.601 -5.139 -10.905 1.00 89.38 123 ARG A O 1
ATOM 924 N N . ILE A 1 124 ? -3.294 -3.363 -11.344 1.00 86.69 124 ILE A N 1
ATOM 925 C CA . ILE A 1 124 ? -3.253 -2.843 -9.969 1.00 86.69 124 ILE A CA 1
ATOM 926 C C . ILE A 1 124 ? -4.664 -2.508 -9.498 1.00 86.69 124 ILE A C 1
ATOM 928 O O . ILE A 1 124 ? -5.099 -3.005 -8.465 1.00 86.69 124 ILE A O 1
ATOM 932 N N . GLY A 1 125 ? -5.418 -1.731 -10.281 1.00 83.25 125 GLY A N 1
ATOM 933 C CA . GLY A 1 125 ? -6.767 -1.326 -9.895 1.00 83.25 125 GLY A CA 1
ATOM 934 C C . GLY A 1 125 ? -7.723 -2.508 -9.709 1.00 83.25 125 GLY A C 1
ATOM 935 O O . GLY A 1 125 ? -8.546 -2.489 -8.798 1.00 83.25 125 GLY A O 1
ATOM 936 N N . GLN A 1 126 ? -7.607 -3.557 -10.530 1.00 85.56 126 GLN A N 1
ATOM 937 C CA . GLN A 1 126 ? -8.377 -4.795 -10.358 1.00 85.56 126 GLN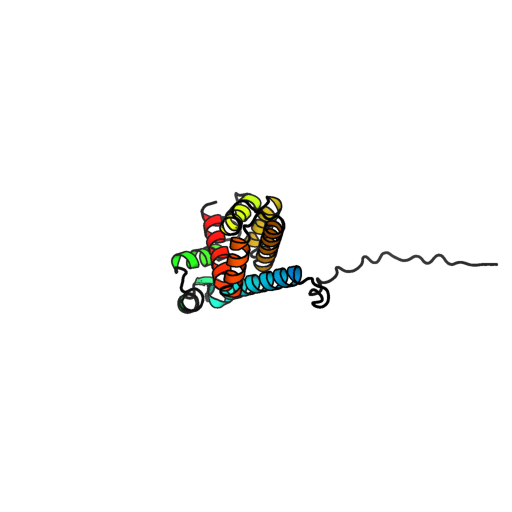 A CA 1
ATOM 938 C C . GLN A 1 126 ? -8.009 -5.527 -9.062 1.00 85.56 126 GLN A C 1
ATOM 940 O O . GLN A 1 126 ? -8.903 -5.942 -8.328 1.00 85.56 126 GLN A O 1
ATOM 945 N N . ARG A 1 127 ? -6.711 -5.661 -8.767 1.00 87.25 127 ARG A N 1
ATOM 946 C CA . ARG A 1 127 ? -6.211 -6.331 -7.558 1.00 87.25 127 ARG A CA 1
ATOM 947 C C . ARG A 1 127 ? -6.620 -5.590 -6.287 1.00 87.25 127 ARG A C 1
ATOM 949 O O . ARG A 1 127 ? -7.164 -6.212 -5.384 1.00 87.25 127 ARG A O 1
ATOM 956 N N . LEU A 1 128 ? -6.457 -4.267 -6.260 1.00 81.50 128 LEU A N 1
ATOM 957 C CA . LEU A 1 128 ? -6.860 -3.426 -5.128 1.00 81.50 128 LEU A CA 1
ATOM 958 C C . LEU A 1 128 ? -8.372 -3.502 -4.869 1.00 81.50 128 LEU A C 1
ATOM 960 O O . LEU A 1 128 ? -8.789 -3.649 -3.727 1.00 81.50 128 LEU A O 1
ATOM 964 N N . ARG A 1 129 ? -9.205 -3.491 -5.922 1.00 78.31 129 ARG A N 1
ATOM 965 C CA . ARG A 1 129 ? -10.664 -3.680 -5.780 1.00 78.31 129 ARG A CA 1
ATOM 966 C C . ARG A 1 129 ? -11.035 -5.043 -5.219 1.00 78.31 129 ARG A C 1
ATOM 968 O O . ARG A 1 129 ? -11.950 -5.137 -4.414 1.00 78.31 129 ARG A O 1
ATOM 975 N N . ALA A 1 130 ? -10.322 -6.081 -5.643 1.00 81.69 130 ALA A N 1
ATOM 976 C CA . ALA A 1 130 ? -10.495 -7.430 -5.124 1.00 81.69 130 ALA A CA 1
ATOM 977 C C . ALA A 1 130 ? -9.884 -7.619 -3.723 1.00 81.69 130 ALA A C 1
ATOM 979 O O . ALA A 1 130 ? -9.903 -8.738 -3.215 1.00 81.69 130 ALA A O 1
ATOM 980 N N . LYS A 1 131 ? -9.310 -6.563 -3.119 1.00 77.88 131 LYS A N 1
ATOM 981 C CA . LYS A 1 131 ? -8.553 -6.617 -1.857 1.00 77.88 131 LYS A CA 1
ATOM 982 C C . LYS A 1 131 ? -7.406 -7.645 -1.905 1.00 77.88 131 LYS A C 1
ATOM 984 O O . LYS A 1 131 ? -6.976 -8.170 -0.884 1.00 77.88 131 LYS A O 1
ATOM 989 N N . ASP A 1 132 ? -6.893 -7.932 -3.104 1.00 82.38 132 ASP A N 1
ATOM 990 C CA . ASP A 1 132 ? -5.735 -8.797 -3.335 1.00 82.38 132 ASP A CA 1
ATOM 991 C C . ASP A 1 132 ? -4.452 -7.967 -3.222 1.00 82.38 132 ASP A C 1
ATOM 993 O O . ASP A 1 132 ? -3.818 -7.603 -4.218 1.00 82.38 132 ASP A O 1
ATOM 997 N N . TRP A 1 133 ? -4.105 -7.619 -1.984 1.00 79.31 133 TRP A N 1
ATOM 998 C CA . TRP A 1 133 ? -2.995 -6.723 -1.663 1.00 79.31 133 TRP A CA 1
ATOM 999 C C . TRP A 1 133 ? -1.645 -7.274 -2.119 1.00 79.31 133 TRP A C 1
ATOM 1001 O O . TRP A 1 133 ? -0.867 -6.549 -2.734 1.00 79.31 133 TRP A O 1
ATOM 1011 N N . LYS A 1 134 ? -1.405 -8.577 -1.921 1.00 79.56 134 LYS A N 1
ATOM 1012 C CA . LYS A 1 134 ? -0.191 -9.254 -2.401 1.00 79.56 134 LYS A CA 1
ATOM 1013 C C . LYS A 1 134 ? -0.111 -9.237 -3.927 1.00 79.56 134 LYS A C 1
ATOM 1015 O O . LYS A 1 134 ? 0.936 -8.946 -4.500 1.00 79.56 134 LYS A O 1
ATOM 1020 N N . GLY A 1 135 ? -1.225 -9.490 -4.612 1.00 84.88 135 GLY A N 1
ATOM 1021 C CA . GLY A 1 135 ? -1.270 -9.390 -6.064 1.00 84.88 135 GLY A CA 1
ATOM 1022 C C . GLY A 1 135 ? -1.088 -7.958 -6.579 1.00 84.88 135 GLY A C 1
ATOM 1023 O O . GLY A 1 135 ? -0.495 -7.781 -7.641 1.00 84.88 135 GLY A O 1
ATOM 1024 N N . ALA A 1 136 ? -1.554 -6.938 -5.853 1.00 83.75 136 ALA A N 1
ATOM 1025 C CA . ALA A 1 136 ? -1.304 -5.534 -6.182 1.00 83.75 136 ALA A CA 1
ATOM 1026 C C . ALA A 1 136 ? 0.169 -5.146 -5.959 1.00 83.75 136 ALA A C 1
ATOM 1028 O O . ALA A 1 136 ? 0.763 -4.521 -6.840 1.00 83.75 136 ALA A O 1
ATOM 1029 N N . ALA A 1 137 ? 0.759 -5.573 -4.836 1.00 80.19 137 ALA A N 1
ATOM 1030 C CA . ALA A 1 137 ? 2.174 -5.407 -4.506 1.00 80.19 137 ALA A CA 1
ATOM 1031 C C . ALA A 1 137 ? 3.068 -5.940 -5.626 1.00 80.19 137 ALA A C 1
ATOM 1033 O O . ALA A 1 137 ? 3.880 -5.205 -6.176 1.00 80.19 137 ALA A O 1
ATOM 1034 N N . ASN A 1 138 ? 2.830 -7.185 -6.041 1.00 84.19 138 ASN A N 1
ATOM 1035 C CA . ASN A 1 138 ? 3.572 -7.835 -7.115 1.00 84.19 138 ASN A CA 1
ATOM 1036 C C . ASN A 1 138 ? 3.575 -6.992 -8.406 1.00 84.19 138 ASN A C 1
ATOM 1038 O O . ASN A 1 138 ? 4.625 -6.749 -9.000 1.00 84.19 138 ASN A O 1
ATOM 1042 N N . VAL A 1 139 ? 2.410 -6.480 -8.825 1.00 87.06 139 VAL A N 1
ATOM 1043 C CA . VAL A 1 139 ? 2.320 -5.665 -10.049 1.00 87.06 139 VAL A CA 1
ATOM 1044 C C . VAL A 1 139 ? 3.035 -4.318 -9.888 1.00 87.06 139 VAL A C 1
ATOM 1046 O O . VAL A 1 139 ? 3.703 -3.884 -10.824 1.00 87.06 139 VAL A O 1
ATOM 1049 N N . LEU A 1 140 ? 2.941 -3.671 -8.721 1.00 81.62 140 LEU A N 1
ATOM 1050 C CA . LEU A 1 140 ? 3.670 -2.431 -8.427 1.00 81.62 140 LEU A CA 1
ATOM 1051 C C . LEU A 1 140 ? 5.189 -2.643 -8.482 1.00 81.62 140 LEU A C 1
ATOM 1053 O O . LEU A 1 140 ? 5.890 -1.865 -9.131 1.00 81.62 140 LEU A O 1
ATOM 1057 N N . THR A 1 141 ? 5.689 -3.720 -7.877 1.00 80.38 141 THR A N 1
ATOM 1058 C CA . THR A 1 141 ? 7.114 -4.074 -7.887 1.00 80.38 141 THR A CA 1
ATOM 1059 C C . THR A 1 141 ? 7.605 -4.381 -9.301 1.00 80.38 141 THR A C 1
ATOM 1061 O O . THR A 1 141 ? 8.659 -3.893 -9.708 1.00 80.38 141 THR A O 1
ATOM 1064 N N . GLN A 1 142 ? 6.822 -5.114 -10.102 1.00 82.50 142 GLN A N 1
ATOM 1065 C CA . GLN A 1 142 ? 7.140 -5.373 -11.513 1.00 82.50 142 GLN A CA 1
ATOM 1066 C C . GLN A 1 142 ? 7.188 -4.085 -12.346 1.00 82.50 142 GLN A C 1
ATOM 1068 O O . GLN A 1 142 ? 8.098 -3.906 -13.163 1.00 82.50 142 GLN A O 1
ATOM 1073 N N . ALA A 1 143 ? 6.229 -3.178 -12.141 1.00 82.56 143 ALA A N 1
ATOM 1074 C CA . ALA A 1 143 ? 6.194 -1.890 -12.828 1.00 82.56 143 ALA A CA 1
ATOM 1075 C C . ALA A 1 143 ? 7.407 -1.024 -12.450 1.00 82.56 143 ALA A C 1
ATOM 1077 O O . ALA A 1 143 ? 8.031 -0.420 -13.323 1.00 82.56 143 ALA A O 1
ATOM 1078 N N . TRP A 1 144 ? 7.793 -1.026 -11.171 1.00 78.19 144 TRP A N 1
ATOM 1079 C CA . TRP A 1 144 ? 8.994 -0.346 -10.691 1.00 78.19 144 TRP A CA 1
ATOM 1080 C C . TRP A 1 144 ? 10.270 -0.932 -11.301 1.00 78.19 144 TRP A C 1
ATOM 1082 O O . TRP A 1 144 ? 11.076 -0.183 -11.849 1.00 78.19 144 TRP A O 1
ATOM 1092 N N . ALA A 1 145 ? 10.426 -2.259 -11.285 1.00 76.94 145 ALA A N 1
ATOM 1093 C CA . ALA A 1 145 ? 11.590 -2.935 -11.858 1.00 76.94 145 ALA A CA 1
ATOM 1094 C C . ALA A 1 145 ? 11.735 -2.626 -13.356 1.00 76.94 145 ALA A C 1
ATOM 1096 O O . ALA A 1 145 ? 12.823 -2.315 -13.839 1.00 76.94 145 ALA A O 1
ATOM 1097 N N . THR A 1 146 ? 10.615 -2.613 -14.082 1.00 79.44 146 THR A N 1
ATOM 1098 C CA . THR A 1 146 ? 10.586 -2.247 -15.505 1.00 79.44 146 THR A CA 1
ATOM 1099 C C . THR A 1 146 ? 11.013 -0.792 -15.724 1.00 79.44 146 THR A C 1
ATOM 1101 O O . THR A 1 146 ? 11.815 -0.507 -16.615 1.00 79.44 146 THR A O 1
ATOM 1104 N N . ALA A 1 147 ? 10.515 0.139 -14.906 1.00 75.38 147 ALA A N 1
ATOM 1105 C CA . ALA A 1 147 ? 10.888 1.550 -14.986 1.00 75.38 147 ALA A CA 1
ATOM 1106 C C . ALA A 1 147 ? 12.367 1.791 -14.624 1.00 75.38 147 ALA A C 1
ATOM 1108 O O . ALA A 1 147 ? 13.024 2.632 -15.244 1.00 75.38 147 ALA A O 1
ATOM 1109 N N . ALA A 1 148 ? 12.904 1.035 -13.663 1.00 71.69 148 ALA A N 1
ATOM 1110 C CA . ALA A 1 148 ? 14.306 1.093 -13.262 1.00 71.69 148 ALA A CA 1
ATOM 1111 C C . ALA A 1 148 ? 15.227 0.571 -14.376 1.00 71.69 148 ALA A C 1
ATOM 1113 O O . ALA A 1 148 ? 16.169 1.261 -14.762 1.00 71.69 148 ALA A O 1
ATOM 1114 N N . ALA A 1 149 ? 14.904 -0.584 -14.967 1.00 73.62 149 ALA A N 1
ATOM 1115 C CA . ALA A 1 149 ? 15.655 -1.160 -16.084 1.00 73.62 149 ALA A CA 1
ATOM 1116 C C . ALA A 1 149 ? 15.632 -0.271 -17.343 1.00 73.62 149 ALA A C 1
ATOM 1118 O O . ALA A 1 149 ? 16.586 -0.244 -18.120 1.00 73.62 149 ALA A O 1
ATOM 1119 N N . GLY A 1 150 ? 14.553 0.493 -17.542 1.00 68.31 150 GLY A N 1
ATOM 1120 C CA . GLY A 1 150 ? 14.406 1.438 -18.649 1.00 68.31 150 GLY A CA 1
ATOM 1121 C C . GLY A 1 150 ? 15.154 2.769 -18.486 1.00 68.31 150 GLY A C 1
ATOM 1122 O O . GLY A 1 150 ? 15.011 3.624 -19.358 1.00 68.31 150 GLY A O 1
ATOM 1123 N N . ASN A 1 151 ? 15.910 2.977 -17.396 1.00 65.50 151 ASN A N 1
ATOM 1124 C CA . ASN A 1 151 ? 16.471 4.278 -16.977 1.00 65.50 151 ASN A CA 1
ATOM 1125 C C . ASN A 1 151 ? 15.417 5.390 -16.826 1.00 65.50 151 ASN A C 1
ATOM 1127 O O . ASN A 1 151 ? 15.741 6.575 -16.894 1.00 65.50 151 ASN A O 1
ATOM 1131 N N . ALA A 1 152 ? 14.146 5.017 -16.671 1.00 63.91 152 ALA A N 1
ATOM 1132 C CA . ALA A 1 152 ? 13.058 5.968 -16.520 1.00 63.91 152 ALA A CA 1
ATOM 1133 C C . ALA A 1 152 ? 13.051 6.530 -15.088 1.00 63.91 152 ALA A C 1
ATOM 1135 O O . ALA A 1 152 ? 12.850 7.723 -14.884 1.00 63.91 152 ALA A O 1
ATOM 1136 N N . LEU A 1 153 ? 13.379 5.686 -14.105 1.00 63.81 153 LEU A N 1
ATOM 1137 C CA . LEU A 1 153 ? 13.714 6.118 -12.752 1.00 63.81 153 LEU A CA 1
ATOM 1138 C C . LEU A 1 153 ? 15.176 6.573 -12.702 1.00 63.81 153 LEU A C 1
ATOM 1140 O O . LEU A 1 153 ? 16.080 5.814 -13.053 1.00 63.81 153 LEU A O 1
ATOM 1144 N N . GLU A 1 154 ? 15.422 7.794 -12.223 1.00 64.38 154 GLU A N 1
ATOM 1145 C CA . GLU A 1 154 ? 16.783 8.230 -11.909 1.00 64.38 154 GLU A CA 1
ATOM 1146 C C . GLU A 1 154 ? 17.416 7.253 -10.905 1.00 64.38 154 GLU A C 1
ATOM 1148 O O . GLU A 1 154 ? 16.778 6.856 -9.928 1.00 64.38 154 GLU A O 1
ATOM 1153 N N . TYR A 1 155 ? 18.685 6.885 -11.112 1.00 55.28 155 TYR A N 1
ATOM 1154 C CA . TYR A 1 155 ? 19.406 5.912 -10.276 1.00 55.28 155 TYR A CA 1
ATOM 1155 C C . TYR A 1 155 ? 19.345 6.235 -8.766 1.00 55.28 155 TYR A C 1
ATOM 1157 O O . TYR A 1 155 ? 19.328 5.338 -7.928 1.00 55.28 155 TYR A O 1
ATOM 1165 N N . GLY A 1 156 ? 19.272 7.519 -8.396 1.00 54.53 156 GLY A N 1
ATOM 1166 C CA . GLY A 1 156 ? 19.094 7.939 -7.002 1.00 54.53 156 GLY A CA 1
ATOM 1167 C C . GLY A 1 156 ? 17.685 7.688 -6.448 1.00 54.53 156 GLY A C 1
ATOM 1168 O O . GLY A 1 156 ? 17.543 7.340 -5.277 1.00 54.53 156 GLY A O 1
ATOM 1169 N N . ALA A 1 157 ? 16.648 7.817 -7.278 1.00 60.66 157 ALA A N 1
ATOM 1170 C CA . ALA A 1 157 ? 15.258 7.594 -6.887 1.00 60.66 157 ALA A CA 1
ATOM 1171 C 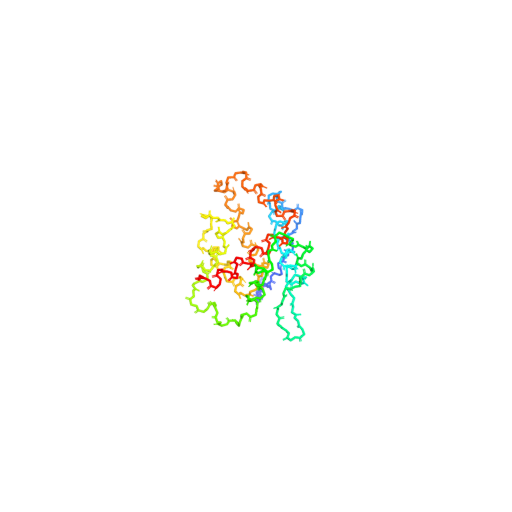C . ALA A 1 157 ? 14.946 6.100 -6.716 1.00 60.66 157 ALA A C 1
ATOM 1173 O O . ALA A 1 157 ? 14.248 5.724 -5.774 1.00 60.66 157 ALA A O 1
ATOM 1174 N N . SER A 1 158 ? 15.507 5.238 -7.572 1.00 64.44 158 SER A N 1
ATOM 1175 C CA . SER A 1 158 ? 15.357 3.785 -7.435 1.00 64.44 158 SER A CA 1
ATOM 1176 C C . SER A 1 158 ? 16.044 3.269 -6.166 1.00 64.44 158 SER A C 1
ATOM 1178 O O . SER A 1 158 ? 15.428 2.544 -5.388 1.00 64.44 158 SER A O 1
ATOM 1180 N N . GLN A 1 159 ? 17.271 3.713 -5.882 1.00 68.19 159 GLN A N 1
ATOM 1181 C CA . GLN A 1 159 ? 17.981 3.302 -4.667 1.00 68.19 159 GLN A CA 1
ATOM 1182 C C . GLN A 1 159 ? 17.362 3.884 -3.389 1.00 68.19 159 GLN A C 1
ATOM 1184 O O . GLN A 1 159 ? 17.275 3.191 -2.379 1.00 68.19 159 GLN A O 1
ATOM 1189 N N . GLY A 1 160 ? 16.881 5.130 -3.424 1.00 69.81 160 GLY A N 1
ATOM 1190 C CA . GLY A 1 160 ? 16.207 5.751 -2.282 1.00 69.81 160 GLY A CA 1
ATOM 1191 C C . GLY A 1 160 ? 14.900 5.049 -1.909 1.00 69.81 160 GLY A C 1
ATOM 1192 O O . GLY A 1 160 ? 14.667 4.774 -0.733 1.00 69.81 160 GLY A O 1
ATOM 1193 N N . LEU A 1 161 ? 14.077 4.701 -2.903 1.00 69.62 161 LEU A N 1
ATOM 1194 C CA . LEU A 1 161 ? 12.847 3.943 -2.672 1.00 69.62 161 LEU A CA 1
ATOM 1195 C C . LEU A 1 161 ? 13.149 2.529 -2.160 1.00 69.62 161 LEU A C 1
ATOM 1197 O O . LEU A 1 161 ? 12.498 2.065 -1.229 1.00 69.62 161 LEU A O 1
ATOM 1201 N N . ARG A 1 162 ? 14.181 1.879 -2.706 1.00 71.38 162 ARG A N 1
ATOM 1202 C CA . ARG A 1 162 ? 14.639 0.562 -2.251 1.00 71.38 162 ARG A CA 1
ATOM 1203 C C . ARG A 1 162 ? 15.074 0.571 -0.784 1.00 71.38 162 ARG A C 1
ATOM 1205 O O . ARG A 1 162 ? 14.635 -0.266 -0.003 1.00 71.38 162 ARG A O 1
ATOM 1212 N N . GLU A 1 163 ? 15.921 1.520 -0.399 1.00 75.94 163 GLU A N 1
ATOM 1213 C CA . GLU A 1 163 ? 16.380 1.673 0.987 1.00 75.94 163 GLU A CA 1
ATOM 1214 C C . GLU A 1 163 ? 15.238 2.024 1.943 1.00 75.94 163 GLU A C 1
ATOM 1216 O O . GLU A 1 163 ? 15.230 1.581 3.092 1.00 75.94 163 GLU A O 1
ATOM 1221 N N . PHE A 1 164 ? 14.274 2.821 1.480 1.00 74.62 164 PHE A N 1
ATOM 1222 C CA . PHE A 1 164 ? 13.084 3.144 2.256 1.00 74.62 164 PHE A CA 1
ATOM 1223 C C . PHE A 1 164 ? 12.221 1.903 2.499 1.00 74.62 164 PHE A C 1
ATOM 1225 O O . PHE A 1 164 ? 11.851 1.648 3.643 1.00 74.62 164 PHE A O 1
ATOM 1232 N N . LEU A 1 165 ? 11.960 1.123 1.448 1.00 74.44 165 LEU A N 1
ATOM 1233 C CA . LEU A 1 165 ? 11.158 -0.099 1.494 1.00 74.44 165 LEU A CA 1
ATOM 1234 C C . LEU A 1 165 ? 11.732 -1.127 2.468 1.00 74.44 165 LEU A C 1
ATOM 1236 O O . LEU A 1 165 ? 11.007 -1.585 3.341 1.00 74.44 165 LEU A O 1
ATOM 1240 N N . LYS A 1 166 ? 13.044 -1.382 2.404 1.00 75.25 166 LYS A N 1
ATOM 1241 C CA . LYS A 1 166 ? 13.727 -2.311 3.321 1.00 75.25 166 LYS A CA 1
ATOM 1242 C C . LYS A 1 166 ? 13.630 -1.907 4.790 1.00 75.25 166 LYS A C 1
ATOM 1244 O O . LYS A 1 166 ? 13.668 -2.751 5.677 1.00 75.25 166 LYS A O 1
ATOM 1249 N N . LYS A 1 167 ? 13.584 -0.603 5.068 1.00 79.81 167 LYS A N 1
ATOM 1250 C CA . LYS A 1 167 ? 13.555 -0.083 6.442 1.00 79.81 167 LYS A CA 1
ATOM 1251 C C . LYS A 1 167 ? 12.139 0.061 6.978 1.00 79.81 167 LYS A C 1
ATOM 1253 O O . LYS A 1 167 ? 11.951 -0.046 8.182 1.00 79.81 167 LYS A O 1
ATOM 1258 N N . ASN A 1 168 ? 11.173 0.344 6.105 1.00 80.38 168 ASN A N 1
ATOM 1259 C CA . ASN A 1 168 ? 9.823 0.740 6.496 1.00 80.38 168 ASN A CA 1
ATOM 1260 C C . ASN A 1 168 ? 8.743 0.136 5.570 1.00 80.38 168 ASN A C 1
ATOM 1262 O O . ASN A 1 168 ? 7.962 0.882 4.966 1.00 80.38 168 ASN A O 1
ATOM 1266 N N . PRO A 1 169 ? 8.657 -1.202 5.449 1.00 80.75 169 PRO A N 1
ATOM 1267 C CA . PRO A 1 169 ? 7.682 -1.849 4.566 1.00 80.75 169 PRO A CA 1
ATOM 1268 C C . PRO A 1 169 ? 6.228 -1.555 4.970 1.00 80.75 169 PRO A C 1
ATOM 1270 O O . PRO A 1 169 ? 5.376 -1.274 4.121 1.00 80.75 169 PRO A O 1
ATOM 1273 N N . ALA A 1 170 ? 5.946 -1.537 6.277 1.00 81.19 170 ALA A N 1
ATOM 1274 C CA . ALA A 1 170 ? 4.633 -1.191 6.824 1.00 81.19 170 ALA A CA 1
ATOM 1275 C C . ALA A 1 170 ? 4.229 0.254 6.483 1.00 81.19 170 ALA A C 1
ATOM 1277 O O . ALA A 1 170 ? 3.114 0.501 6.038 1.00 81.19 170 ALA A O 1
ATOM 1278 N N . VAL A 1 171 ? 5.156 1.208 6.593 1.00 82.12 171 VAL A N 1
ATOM 1279 C CA . VAL A 1 171 ? 4.903 2.618 6.248 1.00 82.12 171 VAL A CA 1
ATOM 1280 C C . VAL A 1 171 ? 4.589 2.778 4.770 1.00 82.12 171 VAL A C 1
ATOM 1282 O O . VAL A 1 171 ? 3.667 3.496 4.380 1.00 82.12 171 VAL A O 1
ATOM 1285 N N . PHE A 1 172 ? 5.360 2.105 3.921 1.00 82.94 172 PHE A N 1
ATOM 1286 C CA . PHE A 1 172 ? 5.143 2.161 2.486 1.00 82.94 172 PHE A CA 1
ATOM 1287 C C . PHE A 1 172 ? 3.769 1.611 2.092 1.00 82.94 172 PHE A C 1
ATOM 1289 O O . PHE A 1 172 ? 3.032 2.237 1.331 1.00 82.94 172 PHE A O 1
ATOM 1296 N N . THR A 1 173 ? 3.410 0.452 2.631 1.00 82.81 173 THR A N 1
ATOM 1297 C CA . THR A 1 173 ? 2.135 -0.211 2.341 1.00 82.81 173 THR A CA 1
ATOM 1298 C C . THR A 1 173 ? 0.955 0.550 2.918 1.00 82.81 173 THR A C 1
ATOM 1300 O O . THR A 1 173 ? -0.024 0.751 2.205 1.00 82.81 173 THR A O 1
ATOM 1303 N N . ALA A 1 174 ? 1.067 1.079 4.136 1.00 82.00 174 ALA A N 1
ATOM 1304 C CA . ALA A 1 174 ? 0.063 1.964 4.711 1.00 82.00 174 ALA A CA 1
ATOM 1305 C C . ALA A 1 174 ? -0.190 3.177 3.808 1.00 82.00 174 ALA A C 1
ATOM 1307 O O . ALA A 1 174 ? -1.342 3.487 3.507 1.00 82.00 174 ALA A O 1
ATOM 1308 N N . ARG A 1 175 ? 0.862 3.792 3.250 1.00 83.38 175 ARG A N 1
ATOM 1309 C CA . ARG A 1 175 ? 0.703 4.841 2.230 1.00 83.38 175 ARG A CA 1
ATOM 1310 C C . ARG A 1 175 ? -0.030 4.333 0.992 1.00 83.38 175 ARG A C 1
ATOM 1312 O O . ARG A 1 175 ? -0.916 5.036 0.524 1.00 83.38 175 ARG A O 1
ATOM 1319 N N . ILE A 1 176 ? 0.273 3.137 0.472 1.00 81.25 176 ILE A N 1
ATOM 1320 C CA . ILE A 1 176 ? -0.492 2.554 -0.652 1.00 81.25 176 ILE A CA 1
ATOM 1321 C C . ILE A 1 176 ? -1.973 2.459 -0.310 1.00 81.25 176 ILE A C 1
ATOM 1323 O O . ILE A 1 176 ? -2.799 2.861 -1.124 1.00 81.25 176 ILE A O 1
ATOM 1327 N N . VAL A 1 177 ? -2.317 1.963 0.875 1.00 81.06 177 VAL A N 1
ATOM 1328 C CA . VAL A 1 177 ? -3.716 1.799 1.280 1.00 81.06 177 VAL A CA 1
ATOM 1329 C C . VAL A 1 177 ? -4.411 3.150 1.444 1.00 81.06 177 VAL A C 1
ATOM 1331 O O . VAL A 1 177 ? -5.515 3.326 0.937 1.00 81.06 177 VAL A O 1
ATOM 1334 N N . VAL A 1 178 ? -3.764 4.126 2.080 1.00 82.44 178 VAL A N 1
ATOM 1335 C CA . VAL A 1 178 ? -4.308 5.483 2.252 1.00 82.44 178 VAL A CA 1
ATOM 1336 C C . VAL A 1 178 ? -4.476 6.193 0.905 1.00 82.44 178 VAL A C 1
ATOM 1338 O O . VAL A 1 178 ? -5.508 6.815 0.640 1.00 82.44 178 VAL A O 1
ATOM 1341 N N . TYR A 1 179 ? -3.516 6.052 -0.012 1.00 81.25 179 TYR A N 1
ATOM 1342 C CA . TYR A 1 179 ? -3.675 6.548 -1.380 1.00 81.25 179 TYR A CA 1
ATOM 1343 C C . TYR A 1 179 ? -4.775 5.794 -2.129 1.00 81.25 179 TYR A C 1
ATOM 1345 O O . TYR A 1 179 ? -5.568 6.412 -2.828 1.00 81.25 179 TYR A O 1
ATOM 1353 N N . ALA A 1 180 ? -4.899 4.482 -1.948 1.00 79.56 180 ALA A N 1
ATOM 1354 C CA . ALA A 1 180 ? -5.987 3.697 -2.522 1.00 79.56 180 ALA A CA 1
ATOM 1355 C C . ALA A 1 180 ? -7.360 4.134 -1.997 1.00 79.56 180 ALA A C 1
ATOM 1357 O O . ALA A 1 180 ? -8.310 4.178 -2.782 1.00 79.56 180 ALA A O 1
ATOM 1358 N N . ALA A 1 181 ? -7.458 4.504 -0.721 1.00 78.94 181 ALA A N 1
ATOM 1359 C CA . ALA A 1 181 ? -8.661 5.049 -0.112 1.00 78.94 181 ALA A CA 1
ATOM 1360 C C . ALA A 1 181 ? -8.990 6.433 -0.676 1.00 78.94 181 ALA A C 1
ATOM 1362 O O . ALA A 1 181 ? -10.076 6.640 -1.217 1.00 78.94 181 ALA A O 1
ATOM 1363 N N . SER A 1 182 ? -8.035 7.365 -0.654 1.00 79.44 182 SER A N 1
ATOM 1364 C CA . SER A 1 182 ? -8.242 8.709 -1.206 1.00 79.44 182 SER A CA 1
ATOM 1365 C C . SER A 1 182 ? -8.562 8.672 -2.704 1.00 79.44 182 SER A C 1
ATOM 1367 O O . SER A 1 182 ? -9.483 9.359 -3.146 1.00 79.44 182 SER A O 1
ATOM 1369 N N . CYS A 1 183 ? -7.900 7.812 -3.483 1.00 79.44 183 CYS A N 1
ATOM 1370 C CA . CYS A 1 183 ? -8.196 7.610 -4.896 1.00 79.44 183 CYS A CA 1
ATOM 1371 C C . CYS A 1 183 ? -9.584 6.999 -5.120 1.00 79.44 183 CYS A C 1
ATOM 1373 O O . CYS A 1 183 ? -10.228 7.336 -6.107 1.00 79.44 183 CYS A O 1
ATOM 1375 N N . ALA A 1 184 ? -10.070 6.129 -4.235 1.00 72.88 184 ALA A N 1
ATOM 1376 C CA . ALA A 1 184 ? -11.429 5.598 -4.334 1.00 72.88 184 ALA A CA 1
ATOM 1377 C C . ALA A 1 184 ? -12.499 6.653 -3.992 1.00 72.88 184 ALA A C 1
ATOM 1379 O O . ALA A 1 184 ? -13.599 6.609 -4.537 1.00 72.88 184 ALA A O 1
ATOM 1380 N N . LEU A 1 185 ? -12.175 7.603 -3.108 1.00 65.75 185 LEU A N 1
ATOM 1381 C CA . LEU A 1 185 ? -13.094 8.649 -2.648 1.00 65.75 185 LEU A CA 1
ATOM 1382 C C . LEU A 1 185 ? -13.124 9.876 -3.573 1.00 65.75 185 LEU A C 1
ATOM 1384 O O . LEU A 1 185 ? -14.167 10.507 -3.740 1.00 65.75 185 LEU A O 1
ATOM 1388 N N . THR A 1 186 ? -11.990 10.229 -4.179 1.00 62.94 186 THR A N 1
ATOM 1389 C CA . THR A 1 186 ? -11.838 11.446 -4.998 1.00 62.94 186 THR A CA 1
ATOM 1390 C C . THR A 1 186 ? -11.908 11.173 -6.502 1.00 62.94 186 THR A C 1
ATOM 1392 O O . THR A 1 186 ? -12.426 11.998 -7.266 1.00 62.94 186 THR A O 1
ATOM 1395 N N . THR A 1 187 ? -11.434 10.005 -6.939 1.00 51.12 187 THR A N 1
ATOM 1396 C CA . THR A 1 187 ? -11.192 9.683 -8.355 1.00 51.12 187 THR A CA 1
ATOM 1397 C C . THR A 1 187 ? -12.118 8.683 -8.910 1.00 51.12 187 THR A C 1
ATOM 1399 O O . THR A 1 187 ? -12.087 8.690 -10.164 1.00 51.12 187 THR A O 1
#

Foldseek 3Di:
DDDDDDDDDDDDPPPDDDPDDPPPVPDDPLRVLLVVLLVLLVVLLCLLDPQQWDQDPVRQTAGDPVSCCVQPVPDDSVLSRLLSVVVNPDLDDQLPPDQLLQLLCQLLCVPQPPQDDSVLSSQLSVCVSVVVSSSNSSSSSVSLSVCVVVCVDPPVRSVVVSVCSVVRSNNVNSSSSSSSSVSSVPD

Organism: NCBI:txid1110505

pLDDT: mean 73.34, std 17.01, range [32.28, 94.69]